Protein AF-0000000075407613 (afdb_homodimer)

Secondary structure (DSSP, 8-state):
--------------------EEEEEEEE-TTSS-EEEEEEE-BTTB--EEEEEESSTT--GGGSEEEEEEESSPPPEEEEEETTEEEEEEEE-EEEEE-SEEE-TTT--EEEEEEEEESSTT--/--------------------EEEEEEEE-TTSS-EEEEEEE-BTTB--EEEEEESSTT--GGGSEEEEEEESSPPPEEEEEETTEEEEEEEE-EEEEE-SEEE-TTT--EEEEEEEEESSTT--

Structure (mmCIF, N/CA/C/O backbone):
data_AF-0000000075407613-model_v1
#
loop_
_entity.id
_entity.type
_entity.pdbx_description
1 polymer 'Secreted protein'
#
loop_
_atom_site.group_PDB
_atom_site.id
_atom_site.type_symbol
_atom_site.label_atom_id
_atom_site.label_alt_id
_atom_site.label_comp_id
_atom_site.label_asym_id
_atom_site.label_entity_id
_atom_site.label_seq_id
_atom_site.pdbx_PDB_ins_code
_atom_site.Cartn_x
_atom_site.Cartn_y
_atom_site.Cartn_z
_atom_site.occupancy
_atom_site.B_iso_or_equiv
_atom_site.auth_seq_id
_atom_site.auth_comp_id
_atom_site.auth_asym_id
_atom_site.auth_atom_id
_atom_site.pdbx_PDB_model_num
ATOM 1 N N . MET A 1 1 ? 31.906 -40.094 17.406 1 32.5 1 MET A N 1
ATOM 2 C CA . MET A 1 1 ? 30.562 -39.562 17.359 1 32.5 1 MET A CA 1
ATOM 3 C C . MET A 1 1 ? 30.562 -38.062 17.156 1 32.5 1 MET A C 1
ATOM 5 O O . MET A 1 1 ? 31.031 -37.312 18.016 1 32.5 1 MET A O 1
ATOM 9 N N . GLN A 1 2 ? 30.891 -37.719 15.906 1 42.94 2 GLN A N 1
ATOM 10 C CA . GLN A 1 2 ? 31 -36.344 15.461 1 42.94 2 GLN A CA 1
ATOM 11 C C . GLN A 1 2 ? 29.656 -35.625 15.602 1 42.94 2 GLN A C 1
ATOM 13 O O . GLN A 1 2 ? 28.656 -36.062 15.055 1 42.94 2 GLN A O 1
ATOM 18 N N . LYS A 1 3 ? 29.438 -35.031 16.781 1 43.31 3 LYS A N 1
ATOM 19 C CA . LYS A 1 3 ? 28.297 -34.188 17.062 1 43.31 3 LYS A CA 1
ATOM 20 C C . LYS A 1 3 ? 28.141 -33.094 15.992 1 43.31 3 LYS A C 1
ATOM 22 O O . LYS A 1 3 ? 29.047 -32.312 15.758 1 43.31 3 LYS A O 1
ATOM 27 N N . PHE A 1 4 ? 27.406 -33.469 14.938 1 37.69 4 PHE A N 1
ATOM 28 C CA . PHE A 1 4 ? 27.016 -32.469 13.945 1 37.69 4 PHE A CA 1
ATOM 29 C C . PHE A 1 4 ? 26.172 -31.375 14.594 1 37.69 4 PHE A C 1
ATOM 31 O O . PHE A 1 4 ? 25.125 -31.656 15.195 1 37.69 4 PHE A O 1
ATOM 38 N N . LEU A 1 5 ? 26.797 -30.312 15.062 1 36.91 5 LEU A N 1
ATOM 39 C CA . LEU A 1 5 ? 26.094 -29.125 15.523 1 36.91 5 LEU A CA 1
ATOM 40 C C . LEU A 1 5 ? 25.234 -28.531 14.406 1 36.91 5 LEU A C 1
ATOM 42 O O . LEU A 1 5 ? 25.766 -28.141 13.359 1 36.91 5 LEU A O 1
ATOM 46 N N . ALA A 1 6 ? 24.031 -29.016 14.211 1 32.12 6 ALA A N 1
ATOM 47 C CA . ALA A 1 6 ? 23.047 -28.391 13.336 1 32.12 6 ALA A CA 1
ATOM 48 C C . ALA A 1 6 ? 22.906 -26.906 13.656 1 32.12 6 ALA A C 1
ATOM 50 O O . ALA A 1 6 ? 22.516 -26.531 14.766 1 32.12 6 ALA A O 1
ATOM 51 N N . LEU A 1 7 ? 23.688 -26.031 13 1 32.12 7 LEU A N 1
ATOM 52 C CA . LEU A 1 7 ? 23.484 -24.594 13.078 1 32.12 7 LEU A CA 1
ATOM 53 C C . LEU A 1 7 ? 22.094 -24.219 12.594 1 32.12 7 LEU A C 1
ATOM 55 O O . LEU A 1 7 ? 21.766 -24.406 11.414 1 32.12 7 LEU A O 1
ATOM 59 N N . ALA A 1 8 ? 21.078 -24.312 13.422 1 30.89 8 ALA A N 1
ATOM 60 C CA . ALA A 1 8 ? 19.75 -23.781 13.18 1 30.89 8 ALA A CA 1
ATOM 61 C C . ALA A 1 8 ? 19.812 -22.328 12.688 1 30.89 8 ALA A C 1
ATOM 63 O O . ALA A 1 8 ? 20.281 -21.453 13.406 1 30.89 8 ALA A O 1
ATOM 64 N N . ALA A 1 9 ? 19.984 -22.125 11.391 1 30.41 9 ALA A N 1
ATOM 65 C CA . ALA A 1 9 ? 19.828 -20.797 10.828 1 30.41 9 ALA A CA 1
ATOM 66 C C . ALA A 1 9 ? 18.5 -20.172 11.234 1 30.41 9 ALA A C 1
ATOM 68 O O . ALA A 1 9 ? 17.438 -20.625 10.789 1 30.41 9 ALA A O 1
ATOM 69 N N . LEU A 1 10 ? 18.344 -19.797 12.477 1 29.59 10 LEU A N 1
ATOM 70 C CA . LEU A 1 10 ? 17.234 -18.938 12.844 1 29.59 10 LEU A CA 1
ATOM 71 C C . LEU A 1 10 ? 17.094 -17.781 11.859 1 29.59 10 LEU A C 1
ATOM 73 O O . LEU A 1 10 ? 17.953 -16.906 11.797 1 29.59 10 LEU A O 1
ATOM 77 N N . VAL A 1 11 ? 16.547 -18.031 10.703 1 29.14 11 VAL A N 1
ATOM 78 C CA . VAL A 1 11 ? 16.109 -16.891 9.906 1 29.14 11 VAL A CA 1
ATOM 79 C C . VAL A 1 11 ? 15.438 -15.859 10.812 1 29.14 11 VAL A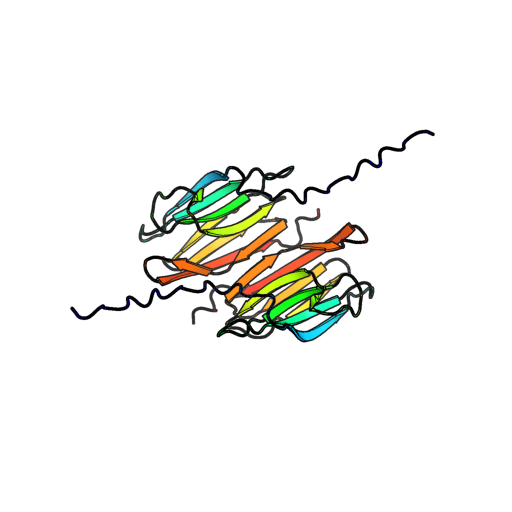 C 1
ATOM 81 O O . VAL A 1 11 ? 14.359 -16.109 11.359 1 29.14 11 VAL A O 1
ATOM 84 N N . LEU A 1 12 ? 16.219 -15.18 11.688 1 28.86 12 LEU A N 1
ATOM 85 C CA . LEU A 1 12 ? 15.75 -13.93 12.281 1 28.86 12 LEU A CA 1
ATOM 86 C C . LEU A 1 12 ? 14.914 -13.133 11.281 1 28.86 12 LEU A C 1
ATOM 88 O O . LEU A 1 12 ? 15.445 -12.625 10.289 1 28.86 12 LEU A O 1
ATOM 92 N N . LEU A 1 13 ? 13.82 -13.688 10.82 1 32.78 13 LEU A N 1
ATOM 93 C CA . LEU A 1 13 ? 12.914 -12.648 10.352 1 32.78 13 LEU A CA 1
ATOM 94 C C . LEU A 1 13 ? 13.094 -11.367 11.164 1 32.78 13 LEU A C 1
ATOM 96 O O . LEU A 1 13 ? 12.641 -11.281 12.305 1 32.78 13 LEU A O 1
ATOM 100 N N . ALA A 1 14 ? 14.344 -10.898 11.359 1 34.03 14 ALA A N 1
ATOM 101 C CA . ALA A 1 14 ? 14.664 -9.602 11.945 1 34.03 14 ALA A CA 1
ATOM 102 C C . ALA A 1 14 ? 13.477 -8.648 11.844 1 34.03 14 ALA A C 1
ATOM 104 O O . A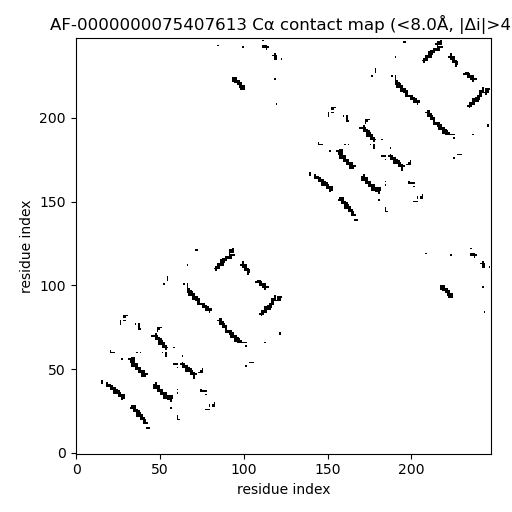LA A 1 14 ? 12.789 -8.609 10.828 1 34.03 14 ALA A O 1
ATOM 105 N N . ALA A 1 15 ? 12.734 -8.461 12.891 1 36.88 15 ALA A N 1
ATOM 106 C CA . ALA A 1 15 ? 11.969 -7.277 13.266 1 36.88 15 ALA A CA 1
ATOM 107 C C . ALA A 1 15 ? 12.445 -6.051 12.492 1 36.88 15 ALA A C 1
ATOM 109 O O . ALA A 1 15 ? 13.562 -5.57 12.695 1 36.88 15 ALA A O 1
ATOM 110 N N . CYS A 1 16 ? 12.609 -5.984 11.242 1 42.97 16 CYS A N 1
ATOM 111 C CA . CYS A 1 16 ? 12.883 -4.617 10.805 1 42.97 16 CYS A CA 1
ATOM 112 C C . CYS A 1 16 ? 12.43 -3.611 11.859 1 42.97 16 CYS A C 1
ATOM 114 O O . CYS A 1 16 ? 11.234 -3.375 12.031 1 42.97 16 CYS A O 1
ATOM 116 N N . GLY A 1 17 ? 12.75 -3.619 13.031 1 46.75 17 GLY A N 1
ATOM 117 C CA . GLY A 1 17 ? 12.75 -2.482 13.938 1 46.75 17 GLY A CA 1
ATOM 118 C C . GLY A 1 17 ? 12.688 -1.147 13.227 1 46.75 17 GLY A C 1
ATOM 119 O O . GLY A 1 17 ? 12.961 -1.067 12.023 1 46.75 17 GLY A O 1
ATOM 120 N N . ASP A 1 18 ? 11.789 -0.192 13.672 1 56.19 18 ASP A N 1
ATOM 121 C CA . ASP A 1 18 ? 11.844 1.193 13.211 1 56.19 18 ASP A CA 1
ATOM 122 C C . ASP A 1 18 ? 13.281 1.66 13.023 1 56.19 18 ASP A C 1
ATOM 124 O O . ASP A 1 18 ? 13.992 1.892 14.008 1 56.19 18 ASP A O 1
ATOM 128 N N . GLY A 1 19 ? 14 1.056 11.977 1 67.19 19 GLY A N 1
ATOM 129 C CA . GLY A 1 19 ? 15.32 1.61 11.703 1 67.19 19 GLY A CA 1
ATOM 130 C C . GLY A 1 19 ? 15.383 3.113 11.898 1 67.19 19 GLY A C 1
ATOM 131 O O . GLY A 1 19 ? 14.352 3.766 12.094 1 67.19 19 GLY A O 1
ATOM 132 N N . GLU A 1 20 ? 16.531 3.547 12.086 1 84.06 20 GLU A N 1
ATOM 133 C CA . GLU A 1 20 ? 16.781 4.984 12.164 1 84.06 20 GLU A CA 1
ATOM 134 C C . GLU A 1 20 ? 16.312 5.695 10.891 1 84.06 20 GLU A C 1
ATOM 136 O O . GLU A 1 20 ? 16.672 5.289 9.781 1 84.06 20 GLU A O 1
ATOM 141 N N . MET A 1 21 ? 15.367 6.547 11.062 1 92.94 21 MET A N 1
ATOM 142 C CA . MET A 1 21 ? 14.883 7.332 9.93 1 92.94 21 MET A CA 1
ATOM 143 C C . MET A 1 21 ? 15.641 8.648 9.82 1 92.94 21 MET A C 1
ATOM 145 O O . MET A 1 21 ? 15.945 9.289 10.828 1 92.94 21 MET A O 1
ATOM 149 N N . ARG A 1 22 ? 16.125 8.938 8.617 1 94.56 22 ARG A N 1
ATOM 150 C CA . ARG A 1 22 ? 16.75 10.219 8.305 1 94.56 22 ARG A CA 1
ATOM 151 C C . ARG A 1 22 ? 15.859 11.055 7.387 1 94.56 22 ARG A C 1
ATOM 153 O O . ARG A 1 22 ? 15.445 10.586 6.328 1 94.56 22 ARG A O 1
ATOM 160 N N . GLU A 1 23 ? 15.586 12.25 7.762 1 97.44 23 GLU A N 1
ATOM 161 C CA . GLU A 1 23 ? 14.789 13.164 6.949 1 97.44 23 GLU A CA 1
ATOM 162 C C . GLU A 1 23 ? 15.57 13.641 5.73 1 97.44 23 GLU A C 1
ATOM 164 O O . GLU A 1 23 ? 16.734 14.039 5.848 1 97.44 23 GLU A O 1
ATOM 169 N N . ILE A 1 24 ? 14.969 13.586 4.637 1 98.12 24 ILE A N 1
ATOM 170 C CA . ILE A 1 24 ? 15.539 14.07 3.387 1 98.12 24 ILE A CA 1
ATOM 171 C C . ILE A 1 24 ? 14.906 15.406 3.014 1 98.12 24 ILE A C 1
ATOM 173 O O . ILE A 1 24 ? 15.609 16.344 2.619 1 98.12 24 ILE A O 1
ATOM 177 N N . SER A 1 25 ? 13.617 15.547 3.018 1 98.5 25 SER A N 1
ATOM 178 C CA . SER A 1 25 ? 12.891 16.781 2.699 1 98.5 25 SER A CA 1
ATOM 179 C C . SER A 1 25 ? 11.57 16.859 3.463 1 98.5 25 SER A C 1
ATOM 181 O O . SER A 1 25 ? 11.031 15.828 3.883 1 98.5 25 SER A O 1
ATOM 183 N N . ARG A 1 26 ? 11.086 18.031 3.666 1 98.69 26 ARG A N 1
ATOM 184 C CA . ARG A 1 26 ? 9.828 18.328 4.348 1 98.69 26 ARG A CA 1
ATOM 185 C C . ARG A 1 26 ? 8.945 19.234 3.504 1 98.69 26 ARG A C 1
ATOM 187 O O . ARG A 1 26 ? 9.438 20.203 2.904 1 98.69 26 ARG A O 1
ATOM 194 N N . HIS A 1 27 ? 7.723 19 3.539 1 98.75 27 HIS A N 1
ATOM 195 C CA . HIS A 1 27 ? 6.734 19.703 2.736 1 98.75 27 HIS A CA 1
ATOM 196 C C . HIS A 1 27 ? 5.555 20.156 3.59 1 98.75 27 HIS A C 1
ATOM 198 O O . HIS A 1 27 ? 4.625 19.375 3.828 1 98.75 27 HIS A O 1
ATOM 204 N N . PRO A 1 28 ? 5.594 21.375 4.059 1 98.44 28 PRO A N 1
ATOM 205 C CA . PRO A 1 28 ? 4.465 21.859 4.852 1 98.44 28 PRO A CA 1
ATOM 206 C C . PRO A 1 28 ? 3.168 21.938 4.051 1 98.44 28 PRO A C 1
ATOM 208 O O . PRO A 1 28 ? 3.188 22.266 2.863 1 98.44 28 PRO A O 1
ATOM 211 N N . ALA A 1 29 ? 2.094 21.562 4.762 1 97.75 29 ALA A N 1
ATOM 212 C CA . ALA A 1 29 ? 0.791 21.766 4.141 1 97.75 29 ALA A CA 1
ATOM 213 C C . ALA A 1 29 ? 0.562 23.25 3.824 1 97.75 29 ALA A C 1
ATOM 215 O O . ALA A 1 29 ? 1.135 24.125 4.477 1 97.75 29 ALA A O 1
ATOM 216 N N . PRO A 1 30 ? -0.306 23.516 2.738 1 97.5 30 PRO A N 1
ATOM 217 C CA . PRO A 1 30 ? -0.561 24.906 2.379 1 97.5 30 PRO A CA 1
ATOM 218 C C . PRO A 1 30 ? -1.104 25.734 3.547 1 97.5 30 PRO A C 1
ATOM 220 O O . PRO A 1 30 ? -0.857 26.938 3.627 1 97.5 30 PRO A O 1
ATOM 223 N N . ASP A 1 31 ? -1.764 25.109 4.457 1 95.56 31 ASP A N 1
ATOM 224 C CA . ASP A 1 31 ? -2.344 25.828 5.59 1 95.56 31 ASP A CA 1
ATOM 225 C C . ASP A 1 31 ? -1.403 25.797 6.793 1 95.56 31 ASP A C 1
ATOM 227 O O . ASP A 1 31 ? -1.746 26.297 7.863 1 95.56 31 ASP A O 1
ATOM 231 N N . GLY A 1 32 ? -0.288 25.141 6.695 1 95.56 32 GLY A N 1
ATOM 232 C CA . GLY A 1 32 ? 0.744 25.141 7.719 1 95.56 32 GLY A CA 1
ATOM 233 C C . GLY A 1 32 ? 0.406 24.234 8.898 1 95.56 32 GLY A C 1
ATOM 234 O O . GLY A 1 32 ? 1.062 24.297 9.938 1 95.56 32 GLY A O 1
ATOM 235 N N . SER A 1 33 ? -0.547 23.312 8.82 1 94.31 33 SER A N 1
ATOM 236 C CA . SER A 1 33 ? -1.071 22.594 9.969 1 94.31 33 SER A CA 1
ATOM 237 C C . SER A 1 33 ? -0.324 21.281 10.188 1 94.31 33 SER A C 1
ATOM 239 O O . SER A 1 33 ? -0.405 20.688 11.258 1 94.31 33 SER A O 1
ATOM 241 N N . ARG A 1 34 ? 0.311 20.844 9.172 1 96.38 34 ARG A N 1
ATOM 242 C CA . ARG A 1 34 ? 1.002 19.547 9.195 1 96.38 34 ARG A CA 1
ATOM 243 C C . ARG A 1 34 ? 2.078 19.5 8.109 1 96.38 34 ARG A C 1
ATOM 245 O O . ARG A 1 34 ? 2.158 20.391 7.262 1 96.38 34 ARG A O 1
ATOM 252 N N . ASP A 1 35 ? 2.896 18.469 8.188 1 97.81 35 ASP A N 1
ATOM 253 C CA . ASP A 1 35 ? 3.93 18.266 7.176 1 97.81 35 ASP A CA 1
ATOM 254 C C . ASP A 1 35 ? 3.857 16.859 6.59 1 97.81 35 ASP A C 1
ATOM 256 O O . ASP A 1 35 ? 3.42 15.922 7.266 1 97.81 35 ASP A O 1
ATOM 260 N N . VAL A 1 36 ? 4.223 16.781 5.367 1 98.69 36 VAL A N 1
ATOM 261 C CA . VAL A 1 36 ? 4.672 15.516 4.805 1 98.69 36 VAL A CA 1
ATOM 262 C C . VAL A 1 36 ? 6.195 15.492 4.742 1 98.69 36 VAL A C 1
ATOM 264 O O . VAL A 1 36 ? 6.824 16.453 4.301 1 98.69 36 VAL A O 1
ATOM 267 N N . VAL A 1 37 ? 6.746 14.414 5.227 1 98.75 37 VAL A N 1
ATOM 268 C CA . VAL A 1 37 ? 8.203 14.297 5.301 1 98.75 37 VAL A CA 1
ATOM 269 C C . VAL A 1 37 ? 8.664 13.094 4.492 1 98.75 37 VAL A C 1
ATOM 271 O O . VAL A 1 37 ? 8.109 12 4.621 1 98.75 37 VAL A O 1
ATOM 274 N N . VAL A 1 38 ? 9.602 13.336 3.605 1 98.69 38 VAL A N 1
ATOM 275 C CA . VAL A 1 38 ? 10.297 12.266 2.891 1 98.69 38 VAL A CA 1
ATOM 276 C C . VAL A 1 38 ? 11.586 11.898 3.635 1 98.69 38 VAL A C 1
ATOM 278 O O . VAL A 1 38 ? 12.344 12.781 4.043 1 98.69 38 VAL A O 1
ATOM 281 N N . GLY A 1 39 ? 11.766 10.633 3.855 1 97.62 39 GLY A N 1
ATOM 282 C CA . GLY A 1 39 ? 12.969 10.195 4.547 1 97.62 39 GLY A CA 1
ATOM 283 C C . GLY A 1 39 ? 13.539 8.906 3.986 1 97.62 39 GLY A C 1
ATOM 284 O O . GLY A 1 39 ? 13.023 8.367 3.006 1 97.62 39 GLY A O 1
ATOM 285 N N . SER A 1 40 ? 14.68 8.539 4.516 1 96.06 40 SER A N 1
ATOM 286 C CA . SER A 1 40 ? 15.281 7.234 4.297 1 96.06 40 SER A CA 1
ATOM 287 C C . SER A 1 40 ? 15.344 6.43 5.586 1 96.06 40 SER A C 1
ATOM 289 O O . SER A 1 40 ? 15.266 6.992 6.68 1 96.06 40 SER A O 1
ATOM 291 N N . MET A 1 41 ? 15.289 5.133 5.375 1 92.25 41 MET A N 1
ATOM 292 C CA . MET A 1 41 ? 15.352 4.227 6.516 1 92.25 41 MET A CA 1
ATOM 293 C C . MET A 1 41 ? 16.438 3.176 6.324 1 92.25 41 MET A C 1
ATOM 295 O O . MET A 1 41 ? 16.609 2.65 5.223 1 92.25 41 MET A O 1
ATOM 299 N N . LYS A 1 42 ? 17.266 3.031 7.246 1 83.75 42 LYS A N 1
ATOM 300 C CA . LYS A 1 42 ? 18.219 1.927 7.199 1 83.75 42 LYS A CA 1
ATOM 301 C C . LYS A 1 42 ? 17.562 0.611 7.598 1 83.75 42 LYS A C 1
ATOM 303 O O . LYS A 1 42 ? 17.062 0.476 8.719 1 83.75 42 LYS A O 1
ATOM 308 N N . ALA A 1 43 ? 17.328 -0.19 6.73 1 75.38 43 ALA A N 1
ATOM 309 C CA . ALA A 1 43 ? 16.734 -1.496 7.008 1 75.38 43 ALA A CA 1
ATOM 310 C C . ALA A 1 43 ? 17.562 -2.617 6.387 1 75.38 43 ALA A C 1
ATOM 312 O O . ALA A 1 43 ? 17.547 -2.807 5.168 1 75.38 43 ALA A O 1
ATOM 313 N N . GLY A 1 44 ? 18.219 -3.223 7.227 1 70.25 44 GLY A N 1
ATOM 314 C CA . GLY A 1 44 ? 19.016 -4.336 6.746 1 70.25 44 GLY A CA 1
ATOM 315 C C . GLY A 1 44 ? 20.016 -3.936 5.668 1 70.25 44 GLY A C 1
ATOM 316 O O . GLY A 1 44 ? 20.812 -3.021 5.863 1 70.25 44 GLY A O 1
ATOM 317 N N . GLU A 1 45 ? 19.766 -4.625 4.508 1 74 45 GLU A N 1
ATOM 318 C CA . GLU A 1 45 ? 20.688 -4.457 3.387 1 74 45 GLU A CA 1
ATOM 319 C C . GLU A 1 45 ? 20.203 -3.373 2.428 1 74 45 GLU A C 1
ATOM 321 O O . GLU A 1 45 ? 20.922 -2.971 1.52 1 74 45 GLU A O 1
ATOM 326 N N . THR A 1 46 ? 18.984 -2.969 2.721 1 77.12 46 THR A N 1
ATOM 327 C CA . THR A 1 46 ? 18.469 -1.938 1.832 1 77.12 46 THR A CA 1
ATOM 328 C C . THR A 1 46 ? 18.219 -0.641 2.598 1 77.12 46 THR A C 1
ATOM 330 O O . THR A 1 46 ? 18.203 -0.633 3.83 1 77.12 46 THR A O 1
ATOM 333 N N . GLU A 1 47 ? 18.297 0.44 1.95 1 88.5 47 GLU A N 1
ATOM 334 C CA . GLU A 1 47 ? 17.938 1.758 2.465 1 88.5 47 GLU A CA 1
ATOM 335 C C . GLU A 1 47 ? 16.688 2.307 1.762 1 88.5 47 GLU A C 1
ATOM 337 O O . GLU A 1 47 ? 16.797 3.127 0.849 1 88.5 47 GLU A O 1
ATOM 342 N N . PRO A 1 48 ? 15.555 1.822 2.182 1 93.81 48 PRO A N 1
ATOM 343 C CA . PRO A 1 48 ? 14.336 2.301 1.523 1 93.81 48 PRO A CA 1
ATOM 344 C C . PRO A 1 48 ? 14.031 3.766 1.836 1 93.81 48 PRO A C 1
ATOM 346 O O . PRO A 1 48 ? 14.578 4.32 2.795 1 93.81 48 PRO A O 1
ATOM 349 N N . PHE A 1 49 ? 13.281 4.375 0.9 1 95.56 49 PHE A N 1
ATOM 350 C CA . PHE A 1 49 ? 12.695 5.691 1.146 1 95.56 49 PHE A CA 1
ATOM 351 C C . PHE A 1 49 ? 11.289 5.559 1.719 1 95.56 49 PHE A C 1
ATOM 353 O O . PHE A 1 49 ? 10.594 4.578 1.449 1 95.56 49 PHE A O 1
ATOM 360 N N . LEU A 1 50 ? 10.953 6.516 2.562 1 97.19 50 LEU A N 1
ATOM 361 C CA . LEU A 1 50 ? 9.609 6.531 3.115 1 97.19 50 LEU A CA 1
ATOM 362 C C . LEU A 1 50 ? 9.016 7.934 3.062 1 97.19 50 LEU A C 1
ATOM 364 O O . LEU A 1 50 ? 9.75 8.922 2.941 1 97.19 50 LEU A O 1
ATOM 368 N N . VAL A 1 51 ? 7.676 8.031 3.061 1 98.31 51 VAL A N 1
ATOM 369 C CA . VAL A 1 51 ? 6.902 9.258 3.205 1 98.31 51 VAL A CA 1
ATOM 370 C C . VAL A 1 51 ? 6.008 9.164 4.438 1 98.31 51 VAL A C 1
ATOM 372 O O . VAL A 1 51 ? 5.266 8.195 4.605 1 98.31 51 VAL A O 1
ATOM 375 N N . VAL A 1 52 ? 6.086 10.164 5.32 1 98.19 52 VAL A N 1
ATOM 376 C CA . VAL A 1 52 ? 5.305 10.172 6.555 1 98.19 52 VAL A CA 1
ATOM 377 C C . VAL A 1 52 ? 4.512 11.469 6.664 1 98.19 52 VAL A C 1
ATOM 379 O O . VAL A 1 52 ? 4.949 12.516 6.172 1 98.19 52 VAL A O 1
ATOM 382 N N . MET A 1 53 ? 3.377 11.352 7.223 1 98.19 53 MET A N 1
ATOM 383 C CA . MET A 1 53 ? 2.598 12.523 7.621 1 98.19 53 MET A CA 1
ATOM 384 C C . MET A 1 53 ? 2.768 12.805 9.109 1 98.19 53 MET A C 1
ATOM 386 O O . MET A 1 53 ? 2.619 11.906 9.938 1 98.19 53 MET A O 1
ATOM 390 N N . THR A 1 54 ? 3.088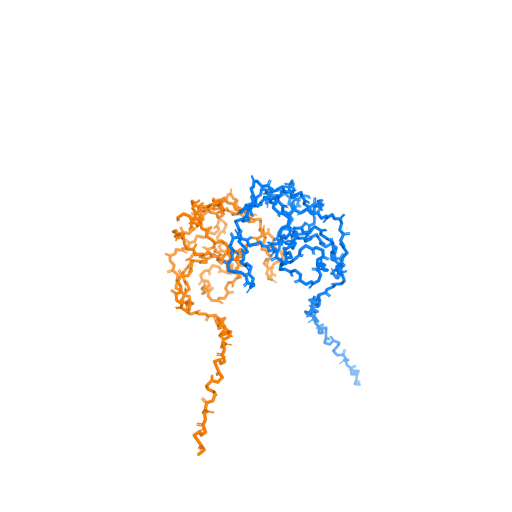 14.016 9.438 1 96.5 54 THR A N 1
ATOM 391 C CA . THR A 1 54 ? 3.137 14.414 10.844 1 96.5 54 THR A CA 1
ATOM 392 C C . THR A 1 54 ? 1.84 15.109 11.25 1 96.5 54 THR A C 1
ATOM 394 O O . THR A 1 54 ? 1.198 15.766 10.438 1 96.5 54 THR A O 1
ATOM 397 N N . ALA A 1 55 ? 1.479 15.008 12.508 1 95.06 55 ALA A N 1
ATOM 398 C CA . ALA A 1 55 ? 0.232 15.594 12.992 1 95.06 55 ALA A CA 1
ATOM 399 C C . ALA A 1 55 ? 0.393 17.094 13.25 1 95.06 55 ALA A C 1
ATOM 401 O O . ALA A 1 55 ? -0.577 17.844 13.164 1 95.06 55 ALA A O 1
ATOM 402 N N . LYS A 1 56 ? 1.625 17.484 13.547 1 94.44 56 LYS A N 1
ATOM 403 C CA . LYS A 1 56 ? 1.961 18.891 13.781 1 94.44 56 LYS A CA 1
ATOM 404 C C . LYS A 1 56 ? 3.186 19.297 12.977 1 94.44 56 LYS A C 1
ATOM 406 O O . LYS A 1 56 ? 4.105 18.5 12.773 1 94.44 56 LYS A O 1
ATOM 411 N N . PRO A 1 57 ? 3.107 20.609 12.555 1 95.88 57 PRO A N 1
ATOM 412 C CA . PRO A 1 57 ? 4.312 21.094 11.875 1 95.88 57 PRO A CA 1
ATOM 413 C C . PRO A 1 57 ? 5.57 20.953 12.727 1 95.88 57 PRO A C 1
ATOM 415 O O . PRO A 1 57 ? 5.523 21.172 13.945 1 95.88 57 PRO A O 1
ATOM 418 N N . GLY A 1 58 ? 6.582 20.469 12.117 1 96.94 58 GLY A N 1
ATOM 419 C CA . GLY A 1 58 ? 7.863 20.422 12.805 1 96.94 58 GLY A CA 1
ATOM 420 C C . GLY A 1 58 ? 8.07 19.141 13.594 1 96.94 58 GLY A C 1
ATOM 421 O O . GLY A 1 58 ? 9.172 18.875 14.086 1 96.94 58 GLY A O 1
ATOM 422 N N . ASP A 1 59 ? 7.105 18.281 13.719 1 96.06 59 ASP A N 1
ATOM 423 C CA . ASP A 1 59 ? 7.258 17.016 14.43 1 96.06 59 ASP A CA 1
ATOM 424 C C . ASP A 1 59 ? 8.391 16.188 13.828 1 96.06 59 ASP A C 1
ATOM 426 O O . ASP A 1 59 ? 8.625 16.219 12.625 1 96.06 59 ASP A O 1
ATOM 430 N N . ASN A 1 60 ? 9.016 15.477 14.727 1 95.88 60 ASN A N 1
ATOM 431 C CA . ASN A 1 60 ? 10.023 14.523 14.281 1 95.88 60 ASN A CA 1
ATOM 432 C C . ASN A 1 60 ? 9.438 13.477 13.344 1 95.88 60 ASN A C 1
ATOM 434 O O . ASN A 1 60 ? 8.305 13.023 13.539 1 95.88 60 ASN A O 1
ATOM 438 N N . ILE A 1 61 ? 10.25 13.094 12.344 1 96 61 ILE A N 1
ATOM 439 C CA . ILE A 1 61 ? 9.828 12.125 11.344 1 96 61 ILE A CA 1
ATOM 440 C C . ILE A 1 61 ? 9.406 10.828 12.039 1 96 61 ILE A C 1
ATOM 442 O O . ILE A 1 61 ? 8.492 10.141 11.57 1 96 61 ILE A O 1
ATOM 446 N N . ASN A 1 62 ? 9.898 10.508 13.195 1 93.88 62 ASN A N 1
ATOM 447 C CA . ASN A 1 62 ? 9.625 9.258 13.906 1 93.88 62 ASN A CA 1
ATOM 448 C C . ASN A 1 62 ? 8.234 9.258 14.523 1 93.88 62 ASN A C 1
ATOM 450 O O . ASN A 1 62 ? 7.719 8.211 14.922 1 93.88 62 ASN A O 1
ATOM 454 N N . LYS A 1 63 ? 7.664 10.398 14.586 1 92.25 63 LYS A N 1
ATOM 455 C CA . LYS A 1 63 ? 6.352 10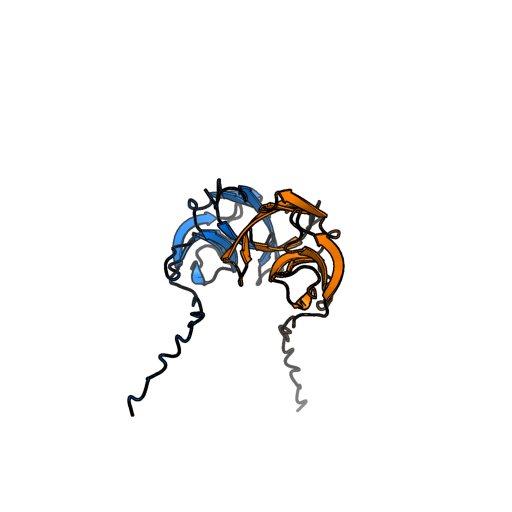.531 15.211 1 92.25 63 LYS A CA 1
ATOM 456 C C . LYS A 1 63 ? 5.242 10.492 14.164 1 92.25 63 LYS A C 1
ATOM 458 O O . LYS A 1 63 ? 4.059 10.477 14.5 1 92.25 63 LYS A O 1
ATOM 463 N N . GLY A 1 64 ? 5.621 10.539 12.906 1 94.94 64 GLY A N 1
ATOM 464 C CA . GLY A 1 64 ? 4.621 10.602 11.852 1 94.94 64 GLY A CA 1
ATOM 465 C C . GLY A 1 64 ? 4.055 9.242 11.492 1 94.94 64 GLY A C 1
ATOM 466 O O . GLY A 1 64 ? 4.551 8.211 11.953 1 94.94 64 GLY A O 1
ATOM 467 N N . ALA A 1 65 ? 2.943 9.258 10.773 1 96.88 65 ALA A N 1
ATOM 468 C CA . ALA A 1 65 ? 2.334 8.055 10.203 1 96.88 65 ALA A CA 1
ATOM 469 C C . ALA A 1 65 ? 2.877 7.777 8.805 1 96.88 65 ALA A C 1
ATOM 471 O O . ALA A 1 65 ? 2.895 8.664 7.949 1 96.88 65 ALA A O 1
ATOM 472 N N . ARG A 1 66 ? 3.279 6.512 8.602 1 97.19 66 ARG A N 1
ATOM 473 C CA . ARG A 1 66 ? 3.832 6.152 7.297 1 97.19 66 ARG A CA 1
ATOM 474 C C . ARG A 1 66 ? 2.73 6.027 6.25 1 97.19 66 ARG A C 1
ATOM 476 O O . ARG A 1 66 ? 1.739 5.324 6.465 1 97.19 66 ARG A O 1
ATOM 483 N N . LEU A 1 67 ? 3 6.699 5.125 1 97.5 67 LEU A N 1
ATOM 484 C CA . LEU A 1 67 ? 2.068 6.668 4.004 1 97.5 67 LEU A CA 1
ATOM 485 C C . LEU A 1 67 ? 2.59 5.766 2.889 1 97.5 67 LEU A C 1
ATOM 487 O O . LEU A 1 67 ? 1.806 5.211 2.117 1 97.5 67 LEU A O 1
ATOM 491 N N . PHE A 1 68 ? 3.871 5.648 2.814 1 96.31 68 PHE A N 1
ATOM 492 C CA . PHE A 1 68 ? 4.531 5.051 1.661 1 96.31 68 PHE A CA 1
ATOM 493 C C . PHE A 1 68 ? 5.918 4.539 2.037 1 96.31 68 PHE A C 1
ATOM 495 O O . PHE A 1 68 ? 6.648 5.199 2.779 1 96.31 68 PHE A O 1
ATOM 502 N N . LEU A 1 69 ? 6.32 3.357 1.587 1 95.88 69 LEU A N 1
ATOM 503 C CA . LEU A 1 69 ? 7.641 2.756 1.756 1 95.88 69 LEU A CA 1
ATOM 504 C C . LEU A 1 69 ? 8.094 2.07 0.471 1 95.88 69 LEU A C 1
ATOM 506 O O . LEU A 1 69 ? 7.355 1.26 -0.097 1 95.88 69 LEU A O 1
ATOM 510 N N . ALA A 1 70 ? 9.258 2.441 0.005 1 94.75 70 ALA A N 1
ATOM 511 C CA . ALA A 1 70 ? 9.727 1.843 -1.241 1 94.75 70 ALA A CA 1
ATOM 512 C C . ALA A 1 70 ? 11.25 1.794 -1.285 1 94.75 70 ALA A C 1
ATOM 514 O O . ALA A 1 70 ? 11.922 2.572 -0.605 1 94.75 70 ALA A O 1
ATOM 515 N N . ASP A 1 71 ? 11.703 0.855 -2.057 1 92.56 71 ASP A N 1
ATOM 516 C CA . ASP A 1 71 ? 13.125 0.792 -2.387 1 92.56 71 ASP A CA 1
ATOM 517 C C . ASP A 1 71 ? 13.328 0.625 -3.891 1 92.56 71 ASP A C 1
ATOM 519 O O . ASP A 1 71 ? 12.391 0.783 -4.672 1 92.56 71 ASP A O 1
ATOM 523 N N . ARG A 1 72 ? 14.578 0.562 -4.363 1 89.06 72 ARG A N 1
ATOM 524 C CA . ARG A 1 72 ? 14.992 0.362 -5.75 1 89.06 72 ARG A CA 1
ATOM 525 C C . ARG A 1 72 ? 14.555 1.532 -6.625 1 89.06 72 ARG A C 1
ATOM 527 O O . ARG A 1 72 ? 14.156 1.34 -7.773 1 89.06 72 ARG A O 1
ATOM 534 N N . GLY A 1 73 ? 14.469 2.668 -6.074 1 87.94 73 GLY A N 1
ATOM 535 C CA . GLY A 1 73 ? 14.172 3.908 -6.773 1 87.94 73 GLY A CA 1
ATOM 536 C C . GLY A 1 73 ? 14.719 5.137 -6.078 1 87.94 73 GLY A C 1
ATOM 537 O O . GLY A 1 73 ? 15.414 5.023 -5.062 1 87.94 73 GLY A O 1
ATOM 538 N N . ASP A 1 74 ? 14.461 6.254 -6.668 1 91.69 74 ASP A N 1
ATOM 539 C CA . ASP A 1 74 ? 14.852 7.527 -6.074 1 91.69 74 ASP A CA 1
ATOM 540 C C . ASP A 1 74 ? 13.867 7.957 -4.988 1 91.69 74 ASP A C 1
ATOM 542 O O . ASP A 1 74 ? 12.789 7.367 -4.852 1 91.69 74 ASP A O 1
ATOM 546 N N . ALA A 1 75 ? 14.375 8.922 -4.203 1 95.69 75 ALA A N 1
ATOM 547 C CA . ALA A 1 75 ? 13.453 9.508 -3.236 1 95.69 75 ALA A CA 1
ATOM 548 C C . ALA A 1 75 ? 12.18 10 -3.92 1 95.69 75 ALA A C 1
ATOM 550 O O . ALA A 1 75 ? 12.242 10.672 -4.953 1 95.69 75 ALA A O 1
ATOM 551 N N . PRO A 1 76 ? 11.023 9.641 -3.34 1 96.88 76 PRO A N 1
ATOM 552 C CA . PRO A 1 76 ? 9.781 10.109 -3.961 1 96.88 76 PRO A CA 1
ATOM 553 C C . PRO A 1 76 ? 9.617 11.625 -3.877 1 96.88 76 PRO A C 1
ATOM 555 O O . PRO A 1 76 ? 10.164 12.266 -2.975 1 96.88 76 PRO A O 1
ATOM 558 N N . LYS A 1 77 ? 8.914 12.133 -4.816 1 97.75 77 LYS A N 1
ATOM 559 C CA . LYS A 1 77 ? 8.5 13.531 -4.789 1 97.75 77 LYS A CA 1
ATOM 560 C C . LYS A 1 77 ? 7.133 13.688 -4.133 1 97.75 77 LYS A C 1
ATOM 562 O O . LYS A 1 77 ? 6.254 12.844 -4.316 1 97.75 77 LYS A O 1
ATOM 567 N N . VAL A 1 78 ? 7.023 14.766 -3.389 1 98.56 78 VAL A N 1
ATOM 568 C CA . VAL A 1 78 ? 5.762 15.047 -2.717 1 98.56 78 VAL A CA 1
ATOM 569 C C . VAL A 1 78 ? 5.223 16.406 -3.178 1 98.56 78 VAL A C 1
ATOM 571 O O . VAL A 1 78 ? 5.961 17.391 -3.225 1 98.56 78 VAL A O 1
ATOM 574 N N . THR A 1 79 ? 3.93 16.422 -3.551 1 97.81 79 THR A N 1
ATOM 575 C CA . THR A 1 79 ? 3.258 17.656 -3.926 1 97.81 79 THR A CA 1
ATOM 576 C C . THR A 1 79 ? 1.932 17.797 -3.186 1 97.81 79 THR A C 1
ATOM 578 O O . THR A 1 79 ? 1.096 16.906 -3.219 1 97.81 79 THR A O 1
ATOM 581 N N . TRP A 1 80 ? 1.751 18.906 -2.453 1 97.5 80 TRP A N 1
ATOM 582 C CA . TRP A 1 80 ? 0.423 19.25 -1.955 1 97.5 80 TRP A CA 1
ATOM 583 C C . TRP A 1 80 ? -0.451 19.812 -3.074 1 97.5 80 TRP A C 1
ATOM 585 O O . TRP A 1 80 ? -0.145 20.859 -3.648 1 97.5 80 TRP A O 1
ATOM 595 N N . ASP A 1 81 ? -1.509 19.094 -3.338 1 95.44 81 ASP A N 1
ATOM 596 C CA . ASP A 1 81 ? -2.451 19.531 -4.359 1 95.44 81 ASP A CA 1
ATOM 597 C C . ASP A 1 81 ? -3.443 20.547 -3.793 1 95.44 81 ASP A C 1
ATOM 599 O O . ASP A 1 81 ? -3.959 21.391 -4.523 1 95.44 81 ASP A O 1
ATOM 603 N N . SER A 1 82 ? -3.75 20.422 -2.559 1 94.5 82 SER A N 1
ATOM 604 C CA . SER A 1 82 ? -4.586 21.266 -1.71 1 94.5 82 SER A CA 1
ATOM 605 C C . SER A 1 82 ? -4.312 21.016 -0.232 1 94.5 82 SER A C 1
ATOM 607 O O . SER A 1 82 ? -3.527 20.125 0.113 1 94.5 82 SER A O 1
ATOM 609 N N . PRO A 1 83 ? -4.945 21.75 0.655 1 94.5 83 PRO A N 1
ATOM 610 C CA . PRO A 1 83 ? -4.75 21.469 2.08 1 94.5 83 PRO A CA 1
ATOM 611 C C . PRO A 1 83 ? -5.277 20.094 2.492 1 94.5 83 PRO A C 1
ATOM 613 O O . PRO A 1 83 ? -4.988 19.625 3.598 1 94.5 83 PRO A O 1
ATOM 616 N N . THR A 1 84 ? -6.062 19.438 1.68 1 93.56 84 THR A N 1
ATOM 617 C CA . THR A 1 84 ? -6.656 18.172 2.061 1 93.56 84 THR A CA 1
ATOM 618 C C . THR A 1 84 ? -6.238 17.062 1.09 1 93.56 84 THR A C 1
ATOM 620 O O . THR A 1 84 ? -6.832 15.984 1.075 1 93.56 84 THR A O 1
ATOM 623 N N . GLN A 1 85 ? -5.234 17.328 0.27 1 95.06 85 GLN A N 1
ATOM 624 C CA . GLN A 1 85 ? -4.789 16.328 -0.692 1 95.06 85 GLN A CA 1
ATOM 625 C C . GLN A 1 85 ? -3.295 16.469 -0.974 1 95.06 85 GLN A C 1
ATOM 627 O O . GLN A 1 85 ? -2.799 17.578 -1.196 1 95.06 85 GLN A O 1
ATOM 632 N N . VAL A 1 86 ? -2.621 15.344 -0.97 1 96.56 86 VAL A N 1
ATOM 633 C CA . VAL A 1 86 ? -1.203 15.289 -1.309 1 96.56 86 VAL A CA 1
ATOM 634 C C . VAL A 1 86 ? -0.954 14.156 -2.301 1 96.56 86 VAL A C 1
ATOM 636 O O . VAL A 1 86 ? -1.653 13.141 -2.281 1 96.56 86 VAL A O 1
ATOM 639 N N . THR A 1 87 ? 0.045 14.297 -3.213 1 96.62 87 THR A N 1
ATOM 640 C CA . THR A 1 87 ? 0.426 13.266 -4.168 1 96.62 87 THR A CA 1
ATOM 641 C C . THR A 1 87 ? 1.879 12.844 -3.963 1 96.62 87 THR A C 1
ATOM 643 O O . THR A 1 87 ? 2.764 13.695 -3.846 1 96.62 87 THR A O 1
ATOM 646 N N . ILE A 1 88 ? 2.096 11.562 -3.828 1 96.62 88 ILE A N 1
ATOM 647 C CA . ILE A 1 88 ? 3.422 10.953 -3.832 1 96.62 88 ILE A CA 1
ATOM 648 C C . ILE A 1 88 ? 3.748 10.438 -5.23 1 96.62 88 ILE A C 1
ATOM 650 O O . ILE A 1 88 ? 2.963 9.688 -5.816 1 96.62 88 ILE A O 1
ATOM 654 N N . SER A 1 89 ? 4.922 10.844 -5.766 1 96.06 89 SER A N 1
ATOM 655 C CA . SER A 1 89 ? 5.297 10.438 -7.117 1 96.06 89 SER A CA 1
ATOM 656 C C . SER A 1 89 ? 6.684 9.805 -7.141 1 96.06 89 SER A C 1
ATOM 658 O O . SER A 1 89 ? 7.59 10.25 -6.434 1 96.06 89 SER A O 1
ATOM 660 N N . CYS A 1 90 ? 6.805 8.797 -7.898 1 93.19 90 CYS A N 1
ATOM 661 C CA . CYS A 1 90 ? 8.102 8.203 -8.203 1 93.19 90 CYS A CA 1
ATOM 662 C C . CYS A 1 90 ? 8.125 7.621 -9.609 1 93.19 90 CYS A C 1
ATOM 664 O O . CYS A 1 90 ? 7.078 7.25 -10.148 1 93.19 90 CYS A O 1
ATOM 666 N N . ASP A 1 91 ? 9.281 7.613 -10.242 1 89 91 ASP A N 1
ATOM 667 C CA . ASP A 1 91 ? 9.398 7.023 -11.57 1 89 91 ASP A CA 1
ATOM 668 C C . ASP A 1 91 ? 9.266 5.504 -11.516 1 89 91 ASP A C 1
ATOM 670 O O . ASP A 1 91 ? 8.352 4.938 -12.117 1 89 91 ASP A O 1
ATOM 674 N N . LYS A 1 92 ? 10.203 4.848 -10.914 1 87.75 92 LYS A N 1
ATOM 675 C CA . LYS A 1 92 ? 10.195 3.41 -10.664 1 87.75 92 LYS A CA 1
ATOM 676 C C . LYS A 1 92 ? 10.586 3.096 -9.219 1 87.75 92 LYS A C 1
ATOM 678 O O . LYS A 1 92 ? 11.469 3.744 -8.656 1 87.75 92 LYS A O 1
ATOM 683 N N . ALA A 1 93 ? 9.852 2.232 -8.641 1 92.19 93 ALA A N 1
ATOM 684 C CA . ALA A 1 93 ? 10.203 1.797 -7.293 1 92.19 93 ALA A CA 1
ATOM 685 C C . ALA A 1 93 ? 9.508 0.483 -6.941 1 92.19 93 ALA A C 1
ATOM 687 O O . ALA A 1 93 ? 8.453 0.164 -7.496 1 92.19 93 ALA A O 1
ATOM 688 N N . ARG A 1 94 ? 10.164 -0.315 -6.16 1 93.81 94 ARG A N 1
ATOM 689 C CA . ARG A 1 94 ? 9.484 -1.418 -5.488 1 93.81 94 ARG A CA 1
ATOM 690 C C . ARG A 1 94 ? 8.781 -0.938 -4.223 1 93.81 94 ARG A C 1
ATOM 692 O O . ARG A 1 94 ? 9.438 -0.595 -3.234 1 93.81 94 ARG A O 1
ATOM 699 N N . VAL A 1 95 ? 7.406 -0.916 -4.301 1 95.06 95 VAL A N 1
ATOM 700 C CA . VAL A 1 95 ? 6.594 -0.371 -3.217 1 95.06 95 VAL A CA 1
ATOM 701 C C . VAL A 1 95 ? 6.273 -1.472 -2.209 1 95.06 95 VAL A C 1
ATOM 703 O O . VAL A 1 95 ? 5.688 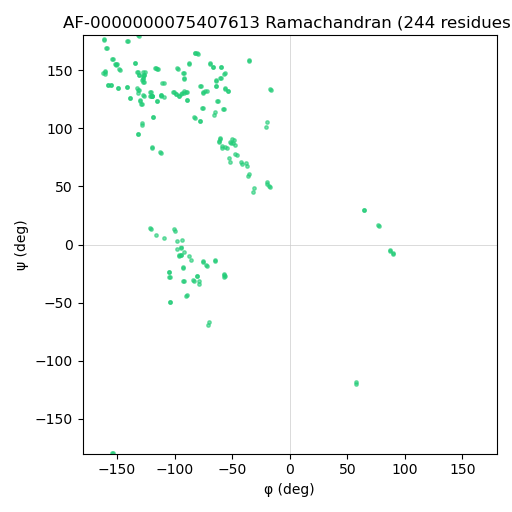-2.498 -2.566 1 95.06 95 VAL A O 1
ATOM 706 N N . TRP A 1 96 ? 6.633 -1.212 -0.964 1 94.75 96 TRP A N 1
ATOM 707 C CA . TRP A 1 96 ? 6.371 -2.152 0.119 1 94.75 96 TRP A CA 1
ATOM 708 C C . TRP A 1 96 ? 5.035 -1.854 0.791 1 94.75 96 TRP A C 1
ATOM 710 O O . TRP A 1 96 ? 4.371 -2.762 1.301 1 94.75 96 TRP A O 1
ATOM 720 N N . SER A 1 97 ? 4.707 -0.607 0.79 1 96.19 97 SER A N 1
ATOM 721 C CA . SER A 1 97 ? 3.434 -0.219 1.387 1 96.19 97 SER A CA 1
ATOM 722 C C . SER A 1 97 ? 2.99 1.155 0.897 1 96.19 97 SER A C 1
ATOM 724 O O . SER A 1 97 ? 3.82 2.035 0.661 1 96.19 97 SER A O 1
ATOM 726 N N . TYR A 1 98 ? 1.728 1.298 0.835 1 95.5 98 TYR A N 1
ATOM 727 C CA . TYR A 1 98 ? 1.061 2.545 0.476 1 95.5 98 TYR A CA 1
ATOM 728 C C . TYR A 1 98 ? -0.349 2.594 1.053 1 95.5 98 TYR A C 1
ATOM 730 O O . TYR A 1 98 ? -1.065 1.59 1.046 1 95.5 98 TYR A O 1
ATOM 738 N N . ARG A 1 99 ? -0.692 3.719 1.568 1 96.12 99 ARG A N 1
ATOM 739 C CA . ARG A 1 99 ? -2.061 4.012 1.983 1 96.12 99 ARG A CA 1
ATOM 740 C C . ARG A 1 99 ? -2.551 5.316 1.365 1 96.12 99 ARG A C 1
ATOM 742 O O . ARG A 1 99 ? -1.786 6.277 1.237 1 96.12 99 ARG A O 1
ATOM 749 N N . SER A 1 100 ? -3.791 5.395 1.035 1 96.12 100 SER A N 1
ATOM 750 C CA . SER A 1 100 ? -4.25 6.52 0.224 1 96.12 100 SER A CA 1
ATOM 751 C C . SER A 1 100 ? -4.926 7.582 1.085 1 96.12 100 SER A C 1
ATOM 753 O O . SER A 1 100 ? -5.645 8.438 0.571 1 96.12 100 SER A O 1
ATOM 755 N N . PHE A 1 101 ? -4.738 7.457 2.418 1 94.94 101 PHE A N 1
ATOM 756 C CA . PHE A 1 101 ? -5.371 8.445 3.287 1 94.94 101 PHE A CA 1
ATOM 757 C C . PHE A 1 101 ? -4.613 8.57 4.602 1 94.94 101 PHE A C 1
ATOM 759 O O . PHE A 1 101 ? -3.84 7.684 4.969 1 94.94 101 PHE A O 1
ATOM 766 N N . TRP A 1 102 ? -4.82 9.602 5.211 1 95.56 102 TRP A N 1
ATOM 767 C CA . TRP A 1 102 ? -4.379 9.852 6.582 1 95.56 102 TRP A CA 1
ATOM 768 C C . TRP A 1 102 ? -5.441 10.617 7.363 1 95.56 102 TRP A C 1
ATOM 770 O O . TRP A 1 102 ? -6.035 11.57 6.848 1 95.56 102 TRP A O 1
ATOM 780 N N . THR A 1 103 ? -5.637 10.172 8.516 1 93.81 103 THR A N 1
ATOM 781 C CA . THR A 1 103 ? -6.543 10.883 9.414 1 93.81 103 THR A CA 1
ATOM 782 C C . THR A 1 103 ? -5.793 11.438 10.617 1 93.81 103 THR A C 1
ATOM 784 O O . THR A 1 103 ? -5.098 10.703 11.32 1 93.81 103 THR A O 1
ATOM 787 N N . ASN A 1 104 ? -5.938 12.742 10.766 1 92.88 104 ASN A N 1
ATOM 788 C CA . ASN A 1 104 ? -5.316 13.367 11.93 1 92.88 104 ASN A CA 1
ATOM 789 C C . ASN A 1 104 ? -5.906 12.836 13.234 1 92.88 104 ASN A C 1
ATOM 791 O O . ASN A 1 104 ? -7.109 12.953 13.469 1 92.88 104 ASN A O 1
ATOM 795 N N . PRO A 1 105 ? -5.023 12.328 14.047 1 88.88 105 PRO A N 1
ATOM 796 C CA . PRO A 1 105 ? -5.57 11.727 15.266 1 88.88 105 PRO A CA 1
ATOM 797 C C . PRO A 1 105 ? -6.098 12.766 16.25 1 88.88 105 PRO A C 1
ATOM 799 O O . PRO A 1 105 ? -6.895 12.438 17.141 1 88.88 105 PRO A O 1
ATOM 802 N N . ASN A 1 106 ? -5.703 14.023 16.125 1 87 106 ASN A N 1
ATOM 803 C CA . ASN A 1 106 ? -6.105 15.086 17.047 1 87 106 ASN A CA 1
ATOM 804 C C . ASN A 1 106 ? -7.398 15.758 16.594 1 87 106 ASN A C 1
ATOM 806 O O . ASN A 1 106 ? -8.305 15.977 17.391 1 87 106 ASN A O 1
ATOM 810 N N . SER A 1 107 ? -7.555 16.062 15.305 1 87.56 107 SER A N 1
ATOM 811 C CA . SER A 1 107 ? -8.672 16.859 14.805 1 87.56 107 SER A CA 1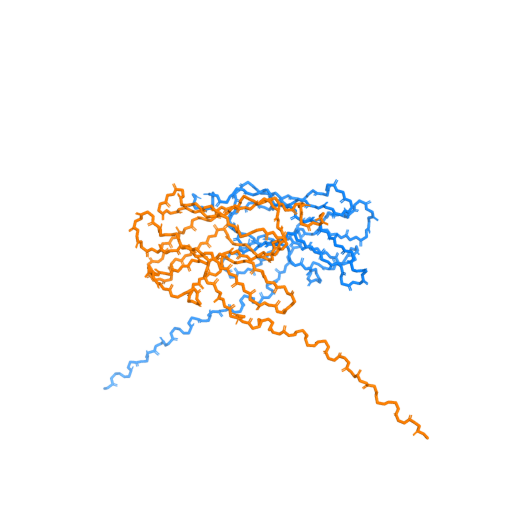
ATOM 812 C C . SER A 1 107 ? -9.703 15.977 14.094 1 87.56 107 SER A C 1
ATOM 814 O O . SER A 1 107 ? -10.828 16.406 13.852 1 87.56 107 SER A O 1
ATOM 816 N N . GLY A 1 108 ? -9.312 14.797 13.586 1 89.81 108 GLY A N 1
ATOM 817 C CA . GLY A 1 108 ? -10.203 13.953 12.797 1 89.81 108 GLY A CA 1
ATOM 818 C C . GLY A 1 108 ? -10.188 14.297 11.32 1 89.81 108 GLY A C 1
ATOM 819 O O . GLY A 1 108 ? -10.82 13.609 10.516 1 89.81 108 GLY A O 1
ATOM 820 N N . ALA A 1 109 ? -9.461 15.383 10.914 1 88.94 109 ALA A N 1
ATOM 821 C CA . ALA A 1 109 ? -9.367 15.758 9.5 1 88.94 109 ALA A CA 1
ATOM 822 C C . ALA A 1 109 ? -8.656 14.68 8.695 1 88.94 109 ALA A C 1
ATOM 824 O O . ALA A 1 109 ? -7.668 14.109 9.148 1 88.94 109 ALA A O 1
ATOM 825 N N . THR A 1 110 ? -9.258 14.406 7.516 1 92.81 110 THR A N 1
ATOM 826 C CA . THR A 1 110 ? -8.672 13.375 6.672 1 92.81 110 THR A CA 1
ATOM 827 C C . THR A 1 110 ? -8.031 13.992 5.43 1 92.81 110 THR A C 1
ATOM 829 O O . THR A 1 110 ? -8.602 14.891 4.816 1 92.81 110 THR A O 1
ATOM 832 N N . ILE A 1 111 ? -6.891 13.5 5.07 1 94.5 111 ILE A N 1
ATOM 833 C CA . ILE A 1 111 ? -6.133 13.898 3.891 1 94.5 111 ILE A CA 1
ATOM 834 C C . ILE A 1 111 ? -6.121 12.758 2.875 1 94.5 111 ILE A C 1
ATOM 836 O O . ILE A 1 111 ? -5.879 11.602 3.232 1 94.5 111 ILE A O 1
ATOM 840 N N . ALA A 1 112 ? -6.492 13.086 1.622 1 95 112 ALA A N 1
ATOM 841 C CA . ALA A 1 112 ? -6.32 12.117 0.541 1 95 112 ALA A CA 1
ATOM 842 C C . ALA A 1 112 ? -4.863 12.055 0.089 1 95 112 ALA A C 1
ATOM 844 O O . ALA A 1 112 ? -4.203 13.094 -0.037 1 95 112 ALA A O 1
ATOM 845 N N . VAL A 1 113 ? -4.395 10.859 -0.104 1 96.25 113 VAL A N 1
ATOM 846 C CA . VAL A 1 113 ? -3.023 10.633 -0.547 1 96.25 113 VAL A CA 1
ATOM 847 C C . VAL A 1 113 ? -3.029 9.914 -1.895 1 96.25 113 VAL A C 1
ATOM 849 O O . VAL A 1 113 ? -3.387 8.734 -1.977 1 96.25 113 VAL A O 1
ATOM 852 N N . GLY A 1 114 ? -2.645 10.609 -2.928 1 94.56 114 GLY A N 1
ATOM 853 C CA . GLY A 1 114 ? -2.518 10 -4.242 1 94.56 114 GLY A CA 1
ATOM 854 C C . GLY A 1 114 ? -1.157 9.375 -4.48 1 94.56 114 GLY A C 1
ATOM 855 O O . GLY A 1 114 ? -0.164 9.781 -3.877 1 94.56 114 GLY A O 1
ATOM 856 N N . LEU A 1 115 ? -1.087 8.383 -5.398 1 94.19 115 LEU A N 1
ATOM 857 C CA . LEU A 1 115 ? 0.161 7.734 -5.781 1 94.19 115 LEU A CA 1
ATOM 858 C C . LEU A 1 115 ? 0.333 7.734 -7.293 1 94.19 115 LEU A C 1
ATOM 860 O O . LEU A 1 115 ? -0.552 7.277 -8.023 1 94.19 115 LEU A O 1
ATOM 864 N N . LYS A 1 116 ? 1.372 8.312 -7.707 1 92.38 116 LYS A N 1
ATOM 865 C CA . LYS A 1 116 ? 1.82 8.25 -9.094 1 92.38 116 LYS A CA 1
ATOM 866 C C . LYS A 1 116 ? 3.211 7.625 -9.188 1 92.38 116 LYS A C 1
ATOM 868 O O . LYS A 1 116 ? 4.215 8.344 -9.188 1 92.38 116 LYS A O 1
ATOM 873 N N . CYS A 1 117 ? 3.248 6.332 -9.203 1 90.38 117 CYS A N 1
ATOM 874 C CA . CYS A 1 117 ? 4.516 5.613 -9.227 1 90.38 117 CYS A CA 1
ATOM 875 C C . CYS A 1 117 ? 4.512 4.531 -10.297 1 90.38 117 CYS A C 1
ATOM 877 O O . CYS A 1 117 ? 3.512 3.838 -10.484 1 90.38 117 CYS A O 1
ATOM 879 N N . GLY A 1 118 ? 5.516 4.422 -11.102 1 76.31 118 GLY A N 1
ATOM 880 C CA . GLY A 1 118 ? 5.672 3.295 -12 1 76.31 118 GLY A CA 1
ATOM 881 C C . GLY A 1 118 ? 5.906 1.98 -11.281 1 76.31 118 GLY A C 1
ATOM 882 O O . GLY A 1 118 ? 6.754 1.897 -10.391 1 76.31 118 GLY A O 1
ATOM 883 N N . THR A 1 119 ? 4.949 1.007 -11.312 1 64.81 119 THR A N 1
ATOM 884 C CA . THR A 1 119 ? 5.031 -0.203 -10.5 1 64.81 119 THR A CA 1
ATOM 885 C C . THR A 1 119 ? 5.719 -1.326 -11.273 1 64.81 119 THR A C 1
ATOM 887 O O . THR A 1 119 ? 5.859 -2.439 -10.758 1 64.81 119 THR A O 1
ATOM 890 N N . ASP A 1 120 ? 6.066 -1.179 -12.633 1 62.53 120 ASP A N 1
ATOM 891 C CA . ASP A 1 120 ? 6.656 -2.223 -13.469 1 62.53 120 ASP A CA 1
ATOM 892 C C . ASP A 1 120 ? 8.18 -2.115 -13.477 1 62.53 120 ASP A C 1
ATOM 894 O O . ASP A 1 120 ? 8.867 -3.023 -13.953 1 62.53 120 ASP A O 1
ATOM 898 N N . GLY A 1 121 ? 8.664 -1.206 -12.711 1 55.81 121 GLY A N 1
ATOM 899 C CA . GLY A 1 121 ? 10.023 -0.911 -13.117 1 55.81 121 GLY A CA 1
ATOM 900 C C . GLY A 1 121 ? 11.055 -1.26 -12.055 1 55.81 121 GLY A C 1
ATOM 901 O O . GLY A 1 121 ? 12.234 -0.938 -12.203 1 55.81 121 GLY A O 1
ATOM 902 N N . TRP A 1 122 ? 10.648 -1.896 -11.055 1 61.12 122 TRP A N 1
ATOM 903 C CA . TRP A 1 122 ? 11.688 -2.127 -10.062 1 61.12 122 TRP A CA 1
ATOM 904 C C . TRP A 1 122 ? 12.461 -3.402 -10.375 1 61.12 122 TRP A C 1
ATOM 906 O O . TRP A 1 122 ? 13.516 -3.65 -9.789 1 61.12 122 TRP A O 1
ATOM 916 N N . ARG A 1 123 ? 11.969 -4.16 -11.305 1 62.72 123 ARG A N 1
ATOM 917 C CA . ARG A 1 123 ? 12.617 -5.426 -11.617 1 62.72 123 ARG A CA 1
ATOM 918 C C . ARG A 1 123 ? 13.852 -5.211 -12.492 1 62.72 123 ARG A C 1
ATOM 920 O O . ARG A 1 123 ? 14.734 -6.066 -12.555 1 62.72 123 ARG A O 1
ATOM 927 N N . GLU A 1 124 ? 13.82 -4.176 -13.406 1 52.53 124 GLU A N 1
ATOM 928 C CA . GLU A 1 124 ? 14.977 -4.031 -14.289 1 52.53 124 GLU A CA 1
ATOM 929 C C . GLU A 1 124 ? 16.156 -3.428 -13.547 1 52.53 124 GLU A C 1
ATOM 931 O O . GLU A 1 124 ? 15.984 -2.693 -12.57 1 52.53 124 GLU A O 1
ATOM 936 N N . MET B 1 1 ? -21.312 9.062 48.906 1 33.25 1 MET B N 1
ATOM 937 C CA . MET B 1 1 ? -20.109 9.023 48.094 1 33.25 1 MET B CA 1
ATOM 938 C C . MET B 1 1 ? -20.297 8.117 46.875 1 33.25 1 MET B C 1
ATOM 940 O O . MET B 1 1 ? -20.516 6.914 47.031 1 33.25 1 MET B O 1
ATOM 944 N N . GLN B 1 2 ? -21.016 8.75 45.906 1 44.34 2 GLN B N 1
ATOM 945 C CA . GLN B 1 2 ? -21.359 8.109 44.656 1 44.34 2 GLN B CA 1
ATOM 946 C C . GLN B 1 2 ? -20.109 7.734 43.875 1 44.34 2 GLN B C 1
ATOM 948 O O . GLN B 1 2 ? -19.266 8.594 43.562 1 44.34 2 GLN B O 1
ATOM 953 N N . LYS B 1 3 ? -19.594 6.543 44.156 1 45 3 LYS B N 1
ATOM 954 C CA . LYS B 1 3 ? -18.5 5.938 43.406 1 45 3 LYS B CA 1
ATOM 955 C C . LYS B 1 3 ? -18.781 5.984 41.906 1 45 3 LYS B C 1
ATOM 957 O O . LYS B 1 3 ? -19.781 5.445 41.438 1 45 3 LYS B O 1
ATOM 962 N N . PHE B 1 4 ? -18.391 7.105 41.281 1 38.22 4 PHE B N 1
ATOM 963 C CA . PHE B 1 4 ? -18.422 7.18 39.844 1 38.22 4 PHE B CA 1
ATOM 964 C C . PHE B 1 4 ? -17.516 6.117 39.219 1 38.22 4 PHE B C 1
ATOM 966 O O . PHE B 1 4 ? -16.312 6.062 39.531 1 38.22 4 PHE B O 1
ATOM 973 N N . LEU B 1 5 ? -18.062 4.957 38.938 1 38.06 5 LEU B N 1
ATOM 974 C CA . LEU B 1 5 ? -17.375 3.938 38.156 1 38.06 5 LEU B CA 1
ATOM 975 C C . LEU B 1 5 ? -16.938 4.488 36.781 1 38.06 5 LEU B C 1
ATOM 977 O O . LEU B 1 5 ? -17.781 4.898 35.969 1 38.06 5 LEU B O 1
ATOM 981 N N . ALA B 1 6 ? -15.797 5.145 36.719 1 33.22 6 ALA B N 1
ATOM 982 C CA . ALA B 1 6 ? -15.18 5.523 35.438 1 33.22 6 ALA B CA 1
ATOM 983 C C . ALA B 1 6 ? -15.07 4.328 34.5 1 33.22 6 ALA B C 1
ATOM 985 O O . ALA B 1 6 ? -14.398 3.344 34.812 1 33.22 6 ALA B O 1
ATOM 986 N N . LEU B 1 7 ? -16.109 4.062 33.719 1 32.88 7 LEU B N 1
ATOM 987 C CA . LEU B 1 7 ? -16.016 3.082 32.625 1 32.88 7 LEU B CA 1
ATOM 988 C C . LEU B 1 7 ? -14.867 3.43 31.688 1 32.88 7 LEU B C 1
ATOM 990 O O . LEU B 1 7 ? -14.898 4.461 31.016 1 32.88 7 LEU B O 1
ATOM 994 N N . ALA B 1 8 ? -13.656 3.057 31.984 1 31.56 8 ALA B N 1
ATOM 995 C CA . ALA B 1 8 ? -12.508 3.123 31.078 1 31.56 8 ALA B CA 1
ATOM 996 C C . ALA B 1 8 ? -12.852 2.537 29.719 1 31.56 8 ALA B C 1
ATOM 998 O O . ALA B 1 8 ? -13.172 1.351 29.609 1 31.56 8 ALA B O 1
ATOM 999 N N . ALA B 1 9 ? -13.352 3.375 28.797 1 30.67 9 ALA B N 1
ATOM 1000 C CA . ALA B 1 9 ? -13.508 2.961 27.406 1 30.67 9 ALA B CA 1
ATOM 1001 C C . ALA B 1 9 ? -12.195 2.41 26.859 1 30.67 9 ALA B C 1
ATOM 1003 O O . ALA B 1 9 ? -11.234 3.158 26.656 1 30.67 9 ALA B O 1
ATOM 1004 N N . LEU B 1 10 ? -11.797 1.214 27.234 1 29.47 10 LEU B N 1
ATOM 1005 C CA . LEU B 1 10 ? -10.734 0.509 26.531 1 29.47 10 LEU B CA 1
ATOM 1006 C C . LEU B 1 10 ? -10.969 0.543 25.016 1 29.47 10 LEU B C 1
ATOM 1008 O O . LEU B 1 10 ? -11.922 -0.062 24.531 1 29.47 10 LEU B O 1
ATOM 1012 N N . VAL B 1 11 ? -10.672 1.659 24.406 1 29.52 11 VAL B N 1
ATOM 1013 C CA . VAL B 1 11 ? -10.586 1.598 22.953 1 29.52 11 VAL B CA 1
ATOM 1014 C C . VAL B 1 11 ? -9.852 0.324 22.531 1 29.52 11 VAL B C 1
ATOM 1016 O O . VAL B 1 11 ? -8.656 0.179 22.781 1 29.52 11 VAL B O 1
ATOM 1019 N N . LEU B 1 12 ? -10.492 -0.863 22.703 1 28.83 12 LEU B N 1
ATOM 1020 C CA . LEU B 1 12 ? -10.055 -2.057 22 1 28.83 12 LEU B CA 1
ATOM 1021 C C . LEU B 1 12 ? -9.562 -1.705 20.594 1 28.83 12 LEU B C 1
ATOM 1023 O O . LEU B 1 12 ? -10.367 -1.349 19.719 1 28.83 12 LEU B O 1
ATOM 1027 N N . LEU B 1 13 ? -8.555 -0.86 20.5 1 33.09 13 LEU B N 1
ATOM 1028 C CA . LEU B 1 13 ? -7.898 -1.059 19.219 1 33.09 13 LEU B CA 1
ATOM 1029 C C . LEU B 1 13 ? -7.977 -2.52 18.781 1 33.09 13 LEU B C 1
ATOM 1031 O O . LEU B 1 13 ? -7.242 -3.363 19.312 1 33.09 13 LEU B O 1
ATOM 1035 N N . ALA B 1 14 ? -9.156 -3.17 18.891 1 33.94 14 ALA B N 1
ATOM 1036 C CA . ALA B 1 14 ? -9.422 -4.504 18.344 1 33.94 14 ALA B CA 1
ATOM 1037 C C . ALA B 1 14 ? -8.422 -4.863 17.25 1 33.94 14 ALA B C 1
ATOM 1039 O O . ALA B 1 14 ? -8.023 -4.008 16.453 1 33.94 14 ALA B O 1
ATOM 1040 N N . ALA B 1 15 ? -7.492 -5.719 17.516 1 37.47 15 ALA B N 1
ATOM 1041 C CA . ALA B 1 15 ? -6.77 -6.656 16.656 1 37.47 15 ALA B CA 1
ATOM 1042 C C . ALA B 1 15 ? -7.512 -6.887 15.352 1 37.47 15 ALA B C 1
ATOM 1044 O O . ALA B 1 15 ? -8.594 -7.488 15.336 1 37.47 15 ALA B O 1
ATOM 1045 N N . CYS B 1 16 ? -7.961 -6.012 14.578 1 43.06 16 CYS B N 1
ATOM 1046 C CA . CYS B 1 16 ? -8.445 -6.574 13.328 1 43.06 16 CYS B CA 1
ATOM 1047 C C . CYS B 1 16 ? -7.852 -7.957 13.086 1 43.06 16 CYS B C 1
ATOM 1049 O O . CYS B 1 16 ? -6.676 -8.086 12.75 1 43.06 16 CYS B O 1
ATOM 1051 N N . GLY B 1 17 ? -7.871 -8.883 13.875 1 47.06 17 GLY B N 1
ATOM 1052 C CA . GLY B 1 17 ? -7.77 -10.297 13.539 1 47.06 17 GLY B CA 1
ATOM 1053 C C . GLY B 1 17 ? -8.055 -10.586 12.078 1 47.06 17 GLY B C 1
ATOM 1054 O O . GLY B 1 17 ? -8.641 -9.75 11.375 1 47.06 17 GLY B O 1
ATOM 1055 N N . ASP B 1 18 ? -7.207 -11.422 11.375 1 56.66 18 ASP B N 1
ATOM 1056 C CA . ASP B 1 18 ? -7.539 -11.945 10.055 1 56.66 18 ASP B CA 1
ATOM 1057 C C . ASP B 1 18 ? -9.023 -12.289 9.961 1 56.66 18 ASP B C 1
ATOM 1059 O O . ASP B 1 18 ? -9.477 -13.258 10.562 1 56.66 18 ASP B O 1
ATOM 1063 N N . GLY B 1 19 ? -9.922 -11.195 9.953 1 67.69 19 GLY B N 1
ATOM 1064 C CA . GLY B 1 19 ? -11.32 -11.492 9.703 1 67.69 19 GLY B CA 1
ATOM 1065 C C . GLY B 1 19 ? -11.516 -12.625 8.711 1 67.69 19 GLY B C 1
ATOM 1066 O O . GLY B 1 19 ? -10.562 -13.078 8.078 1 67.69 19 GLY B O 1
ATOM 1067 N N . GLU B 1 20 ? -12.633 -13.18 8.812 1 84.69 20 GLU B N 1
ATOM 1068 C CA . GLU B 1 20 ? -13.031 -14.195 7.84 1 84.69 20 GLU B CA 1
ATOM 1069 C C . GLU B 1 20 ? -12.992 -13.641 6.418 1 84.69 20 GLU B C 1
ATOM 1071 O O . GLU B 1 20 ? -13.57 -12.586 6.145 1 84.69 20 GLU B O 1
ATOM 1076 N N . MET B 1 21 ? -12.148 -14.211 5.641 1 93.19 21 MET B N 1
ATOM 1077 C CA . MET B 1 21 ? -12.07 -13.805 4.242 1 93.19 21 MET B CA 1
ATOM 1078 C C . MET B 1 21 ? -12.992 -14.664 3.373 1 93.19 21 MET B C 1
ATOM 1080 O O . MET B 1 21 ? -13.102 -15.867 3.584 1 93.19 21 MET B O 1
ATOM 1084 N N . ARG B 1 22 ? -13.758 -13.977 2.529 1 94.62 22 ARG B N 1
ATOM 1085 C CA . ARG B 1 22 ? -14.594 -14.641 1.536 1 94.62 22 ARG B CA 1
ATOM 1086 C C . ARG B 1 22 ? -14.086 -14.375 0.124 1 94.62 22 ARG B C 1
ATOM 1088 O O . ARG B 1 22 ? -13.891 -13.219 -0.264 1 94.62 22 ARG B O 1
ATOM 1095 N N . GLU B 1 23 ? -13.906 -15.414 -0.618 1 97.5 23 GLU B N 1
ATOM 1096 C CA . GLU B 1 23 ? -13.461 -15.289 -2.004 1 97.5 23 GLU B CA 1
ATOM 1097 C C . GLU B 1 23 ? -14.586 -14.766 -2.895 1 97.5 23 GLU B C 1
ATOM 1099 O O . GLU B 1 23 ? -15.711 -15.25 -2.83 1 97.5 23 GLU B O 1
ATOM 1104 N N . ILE B 1 24 ? -14.273 -13.828 -3.658 1 98.12 24 ILE B N 1
ATOM 1105 C CA . ILE B 1 24 ? -15.203 -13.258 -4.629 1 98.12 24 ILE B CA 1
ATOM 1106 C C . ILE B 1 24 ? -14.859 -13.758 -6.031 1 98.12 24 ILE B C 1
ATOM 1108 O O . ILE B 1 24 ? -15.742 -14.141 -6.801 1 98.12 24 ILE B O 1
ATOM 1112 N N . SER B 1 25 ? -13.633 -13.703 -6.469 1 98.56 25 SER B N 1
ATOM 1113 C CA . SER B 1 25 ? -13.172 -14.156 -7.777 1 98.56 25 SER B CA 1
ATOM 1114 C C . SER B 1 25 ? -11.719 -14.617 -7.723 1 98.56 25 SER B C 1
ATOM 1116 O O . SER B 1 25 ? -10.969 -14.219 -6.832 1 98.56 25 SER B O 1
ATOM 1118 N N . ARG B 1 26 ? -11.352 -15.469 -8.617 1 98.69 26 ARG B N 1
ATOM 1119 C CA . ARG B 1 26 ? -10.008 -16.016 -8.75 1 98.69 26 ARG B CA 1
ATOM 1120 C C . ARG B 1 26 ? -9.492 -15.859 -10.18 1 98.69 26 ARG B C 1
ATOM 1122 O O . ARG B 1 26 ? -10.227 -16.078 -11.141 1 98.69 26 ARG B O 1
ATOM 1129 N N . HIS B 1 27 ? -8.273 -15.57 -10.281 1 98.75 27 HIS B N 1
ATOM 1130 C CA . HIS B 1 27 ? -7.625 -15.297 -11.555 1 98.75 27 HIS B CA 1
ATOM 1131 C C . HIS B 1 27 ? -6.324 -16.078 -11.695 1 98.75 27 HIS B C 1
ATOM 1133 O O . HIS B 1 27 ? -5.281 -15.656 -11.203 1 98.75 27 HIS B O 1
ATOM 1139 N N . PRO B 1 28 ? -6.387 -17.219 -12.336 1 98.44 28 PRO B N 1
ATOM 1140 C CA . PRO B 1 28 ? -5.16 -18 -12.523 1 98.44 28 PRO B CA 1
ATOM 1141 C C . PRO B 1 28 ? -4.133 -17.281 -13.398 1 98.44 28 PRO B C 1
ATOM 1143 O O . PRO B 1 28 ? -4.5 -16.594 -14.352 1 98.44 28 PRO B O 1
ATOM 1146 N N . ALA B 1 29 ? -2.873 -17.453 -12.961 1 97.75 29 ALA B N 1
ATOM 1147 C CA . ALA B 1 29 ? -1.81 -16.953 -13.828 1 97.75 29 ALA B CA 1
ATOM 1148 C C . ALA B 1 29 ? -1.852 -17.641 -15.195 1 97.75 29 ALA B C 1
ATOM 1150 O O . ALA B 1 29 ? -2.332 -18.766 -15.312 1 97.75 29 ALA B O 1
ATOM 1151 N N . PRO B 1 30 ? -1.322 -16.875 -16.266 1 97.56 30 PRO B 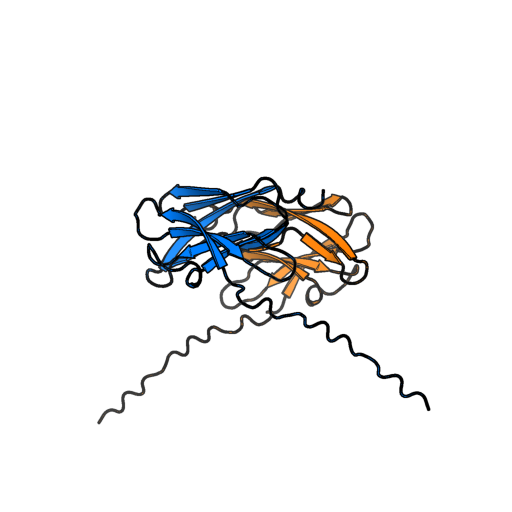N 1
ATOM 1152 C CA . PRO B 1 30 ? -1.343 -17.469 -17.609 1 97.56 30 PRO B CA 1
ATOM 1153 C C . PRO B 1 30 ? -0.62 -18.812 -17.672 1 97.56 30 PRO B C 1
ATOM 1155 O O . PRO B 1 30 ? -0.982 -19.672 -18.469 1 97.56 30 PRO B O 1
ATOM 1158 N N . ASP B 1 31 ? 0.337 -19.031 -16.828 1 95.56 31 ASP B N 1
ATOM 1159 C CA . ASP B 1 31 ? 1.1 -20.266 -16.844 1 95.56 31 ASP B CA 1
ATOM 1160 C C . ASP B 1 31 ? 0.507 -21.281 -15.867 1 95.56 31 ASP B C 1
ATOM 1162 O O . ASP B 1 31 ? 1.048 -22.375 -15.695 1 95.56 31 ASP B O 1
ATOM 1166 N N . GLY B 1 32 ? -0.505 -20.922 -15.141 1 95.56 32 GLY B N 1
ATOM 1167 C CA . GLY B 1 32 ? -1.228 -21.812 -14.25 1 95.56 32 GLY B CA 1
ATOM 1168 C C . GLY B 1 32 ? -0.494 -22.094 -12.953 1 95.56 32 GLY B C 1
ATOM 1169 O O . GLY B 1 32 ? -0.861 -23 -12.203 1 95.56 32 GLY B O 1
ATOM 1170 N N . SER B 1 33 ? 0.513 -21.312 -12.547 1 94.44 33 SER B N 1
ATOM 1171 C CA . SER B 1 33 ? 1.402 -21.656 -11.445 1 94.44 33 SER B CA 1
ATOM 1172 C C . SER B 1 33 ? 0.9 -21.078 -10.125 1 94.44 33 SER B C 1
ATOM 1174 O O . SER B 1 33 ? 1.329 -21.5 -9.055 1 94.44 33 SER B O 1
ATOM 1176 N N . ARG B 1 34 ? 0.074 -20.109 -10.227 1 96.25 34 ARG B N 1
ATOM 1177 C CA . ARG B 1 34 ? -0.431 -19.391 -9.062 1 96.25 34 ARG B CA 1
ATOM 1178 C C . ARG B 1 34 ? -1.732 -18.656 -9.391 1 96.25 34 ARG B C 1
ATOM 1180 O O . ARG B 1 34 ? -2.135 -18.578 -10.547 1 96.25 34 ARG B O 1
ATOM 1187 N N . ASP B 1 35 ? -2.381 -18.172 -8.352 1 97.81 35 ASP B N 1
ATOM 1188 C CA . ASP B 1 35 ? -3.605 -17.406 -8.531 1 97.81 35 ASP B CA 1
ATOM 1189 C C . ASP B 1 35 ? -3.51 -16.047 -7.836 1 97.81 35 ASP B C 1
ATOM 1191 O O . ASP B 1 35 ? -2.799 -15.906 -6.836 1 97.81 35 ASP B O 1
ATOM 1195 N N . VAL B 1 36 ? -4.172 -15.125 -8.422 1 98.69 36 VAL B N 1
ATOM 1196 C CA . VAL B 1 36 ? -4.59 -13.938 -7.68 1 98.69 36 VAL B CA 1
ATOM 1197 C C . VAL B 1 36 ? -6.066 -14.055 -7.305 1 98.69 36 VAL B C 1
ATOM 1199 O O . VAL B 1 36 ? -6.898 -14.414 -8.141 1 98.69 36 VAL B O 1
ATOM 1202 N N . VAL B 1 37 ? -6.348 -13.797 -6.059 1 98.75 37 VAL B N 1
ATOM 1203 C CA . VAL B 1 37 ? -7.707 -13.953 -5.555 1 98.75 37 VAL B CA 1
ATOM 1204 C C . VAL B 1 37 ? -8.211 -12.625 -5.004 1 98.75 37 VAL B C 1
ATOM 1206 O O . VAL B 1 37 ? -7.508 -11.953 -4.246 1 98.75 37 VAL B O 1
ATOM 1209 N N . VAL B 1 38 ? -9.375 -12.242 -5.477 1 98.69 38 VAL B N 1
ATOM 1210 C CA . VAL B 1 38 ? -10.094 -11.102 -4.918 1 98.69 38 VAL B CA 1
ATOM 1211 C C . VAL B 1 38 ? -11.086 -11.578 -3.865 1 98.69 38 VAL B C 1
ATOM 1213 O O . VAL B 1 38 ? -11.82 -12.547 -4.094 1 98.69 38 VAL B O 1
ATOM 1216 N N . GLY B 1 39 ? -11.039 -10.961 -2.725 1 97.69 39 GLY B N 1
ATOM 1217 C CA . GLY B 1 39 ? -11.961 -11.352 -1.67 1 97.69 39 GLY B CA 1
ATOM 1218 C C . GLY B 1 39 ? -12.5 -10.172 -0.882 1 97.69 39 GLY B C 1
ATOM 1219 O O . GLY B 1 39 ? -12.188 -9.016 -1.19 1 97.69 39 GLY B O 1
ATOM 1220 N N . SER B 1 40 ? -13.398 -10.477 0.01 1 96.19 40 SER B N 1
ATOM 1221 C CA . SER B 1 40 ? -13.875 -9.547 1.025 1 96.19 40 SER B CA 1
ATOM 1222 C C . SER B 1 40 ? -13.492 -10.016 2.428 1 96.19 40 SER B C 1
ATOM 1224 O O . SER B 1 40 ? -13.195 -11.188 2.635 1 96.19 40 SER B O 1
ATOM 1226 N N . MET B 1 41 ? -13.344 -9.008 3.275 1 92.31 41 MET B N 1
ATOM 1227 C CA . MET B 1 41 ? -12.984 -9.297 4.66 1 92.31 41 MET B CA 1
ATOM 1228 C C . MET B 1 41 ? -13.969 -8.633 5.625 1 92.31 41 MET B C 1
ATOM 1230 O O . MET B 1 41 ? -14.367 -7.488 5.414 1 92.31 41 MET B O 1
ATOM 1234 N N . LYS B 1 42 ? -14.5 -9.367 6.492 1 84.12 42 LYS B N 1
ATOM 1235 C CA . LYS B 1 42 ? -15.305 -8.758 7.551 1 84.12 42 LYS B CA 1
ATOM 1236 C C . LYS B 1 42 ? -14.414 -8.133 8.625 1 84.12 42 LYS B C 1
ATOM 1238 O O . LYS B 1 42 ? -13.617 -8.828 9.258 1 84.12 42 LYS B O 1
ATOM 1243 N N . ALA B 1 43 ? -14.336 -6.93 8.656 1 75.69 43 ALA B N 1
ATOM 1244 C CA . ALA B 1 43 ? -13.547 -6.23 9.664 1 75.69 43 ALA B CA 1
ATOM 1245 C C . ALA B 1 43 ? -14.375 -5.152 10.359 1 75.69 43 ALA B C 1
ATOM 1247 O O . ALA B 1 43 ? -14.648 -4.098 9.781 1 75.69 43 ALA B O 1
ATOM 1248 N N . GLY B 1 44 ? -14.742 -5.508 11.469 1 70.19 44 GLY B N 1
ATOM 1249 C CA . GLY B 1 44 ? -15.508 -4.539 12.242 1 70.19 44 GLY B CA 1
ATOM 1250 C C . GLY B 1 44 ? -16.766 -4.07 11.531 1 70.19 44 GLY B C 1
ATOM 1251 O O . GLY B 1 44 ? -17.594 -4.887 11.133 1 70.19 44 GLY B O 1
ATOM 1252 N N . GLU B 1 45 ? -16.703 -2.711 11.312 1 74.06 45 GLU B N 1
ATOM 1253 C CA . GLU B 1 45 ? -17.891 -2.055 10.758 1 74.06 45 GLU B CA 1
ATOM 1254 C C . GLU B 1 45 ? -17.797 -1.95 9.242 1 74.06 45 GLU B C 1
ATOM 1256 O O . GLU B 1 45 ? -18.766 -1.59 8.57 1 74.06 45 GLU B O 1
ATOM 1261 N N . THR B 1 46 ? -16.609 -2.299 8.805 1 77.38 46 THR B N 1
ATOM 1262 C CA . THR B 1 46 ? -16.453 -2.209 7.355 1 77.38 46 THR B CA 1
ATOM 1263 C C . THR B 1 46 ? -16.172 -3.582 6.754 1 77.38 46 THR B C 1
ATOM 1265 O O . THR B 1 46 ? -15.836 -4.523 7.477 1 77.38 46 THR B O 1
ATOM 1268 N N . GLU B 1 47 ? -16.547 -3.777 5.566 1 88.75 47 GLU B N 1
ATOM 1269 C CA . GLU B 1 47 ? -16.234 -4.965 4.781 1 88.75 47 GLU B CA 1
ATOM 1270 C C . GLU B 1 47 ? -15.297 -4.629 3.627 1 88.75 47 GLU B C 1
ATOM 1272 O O . GLU B 1 47 ? -15.734 -4.477 2.486 1 88.75 47 GLU B O 1
ATOM 1277 N N . PRO B 1 48 ? -14.023 -4.508 3.947 1 93.94 48 PRO B N 1
ATOM 1278 C CA . PRO B 1 48 ? -13.086 -4.168 2.873 1 93.94 48 PRO B CA 1
ATOM 1279 C C . PRO B 1 48 ? -12.898 -5.309 1.875 1 93.94 48 PRO B C 1
ATOM 1281 O O . PRO B 1 48 ? -13.242 -6.453 2.168 1 93.94 48 PRO B O 1
ATOM 1284 N N . PHE B 1 49 ? -12.484 -4.895 0.659 1 95.62 49 PHE B N 1
ATOM 1285 C CA . PHE B 1 49 ? -12.023 -5.855 -0.337 1 95.62 49 PHE B CA 1
ATOM 1286 C C . PHE B 1 49 ? -10.516 -6.031 -0.26 1 95.62 49 PHE B C 1
ATOM 1288 O O . PHE B 1 49 ? -9.797 -5.109 0.136 1 95.62 49 PHE B O 1
ATOM 1295 N N . LEU B 1 50 ? -10.086 -7.242 -0.57 1 97.25 50 LEU B N 1
ATOM 1296 C CA . LEU B 1 50 ? -8.656 -7.508 -0.603 1 97.25 50 LEU B CA 1
ATOM 1297 C C . LEU B 1 50 ? -8.273 -8.289 -1.854 1 97.25 50 LEU B C 1
ATOM 1299 O O . LEU B 1 50 ? -9.133 -8.914 -2.488 1 97.25 50 LEU B O 1
ATOM 1303 N N . VAL B 1 51 ? -6.992 -8.18 -2.277 1 98.38 51 VAL B N 1
ATOM 1304 C CA . VAL B 1 51 ? -6.363 -8.977 -3.322 1 98.38 51 VAL B CA 1
ATOM 1305 C C . VAL B 1 51 ? -5.18 -9.75 -2.742 1 98.38 51 VAL B C 1
ATOM 1307 O O . VAL B 1 51 ? -4.305 -9.164 -2.098 1 98.38 51 VAL B O 1
ATOM 1310 N N . VAL B 1 52 ? -5.152 -11.07 -2.965 1 98.19 52 VAL B N 1
ATOM 1311 C CA . VAL B 1 52 ? -4.094 -11.914 -2.424 1 98.19 52 VAL B CA 1
ATOM 1312 C C . VAL B 1 52 ? -3.457 -12.727 -3.545 1 98.19 52 VAL B C 1
ATOM 1314 O O . VAL B 1 52 ? -4.125 -13.078 -4.52 1 98.19 52 VAL B O 1
ATOM 1317 N N . MET B 1 53 ? -2.213 -12.938 -3.414 1 98.12 53 MET B N 1
ATOM 1318 C CA . MET B 1 53 ? -1.503 -13.898 -4.254 1 98.12 53 MET B CA 1
ATOM 1319 C C . MET B 1 53 ? -1.321 -15.227 -3.529 1 98.12 53 MET B C 1
ATOM 1321 O O . MET B 1 53 ? -0.86 -15.258 -2.387 1 98.12 53 MET B O 1
ATOM 1325 N N . THR B 1 54 ? -1.681 -16.281 -4.156 1 96.5 54 THR B N 1
ATOM 1326 C CA . THR B 1 54 ? -1.419 -17.609 -3.605 1 96.5 54 THR B CA 1
ATOM 1327 C C . THR B 1 54 ? -0.155 -18.219 -4.215 1 96.5 54 THR B C 1
ATOM 1329 O O . THR B 1 54 ? 0.17 -17.938 -5.371 1 96.5 54 THR B O 1
ATOM 1332 N N . ALA B 1 55 ? 0.506 -19.062 -3.486 1 94.94 55 ALA B N 1
ATOM 1333 C CA . ALA B 1 55 ? 1.753 -19.656 -3.959 1 94.94 55 ALA B CA 1
ATOM 1334 C C . ALA B 1 55 ? 1.479 -20.812 -4.902 1 94.94 55 ALA B C 1
ATOM 1336 O O . ALA B 1 55 ? 2.291 -21.125 -5.781 1 94.94 55 ALA B O 1
ATOM 1337 N N . LYS B 1 56 ? 0.321 -21.422 -4.703 1 94.5 56 LYS B N 1
ATOM 1338 C CA . LYS B 1 56 ? -0.11 -22.547 -5.543 1 94.5 56 LYS B CA 1
ATOM 1339 C C . LYS B 1 56 ? -1.541 -22.344 -6.031 1 94.5 56 LYS B C 1
ATOM 1341 O O . LYS B 1 56 ? -2.379 -21.797 -5.312 1 94.5 56 LYS B O 1
ATOM 1346 N N . PRO B 1 57 ? -1.726 -22.859 -7.301 1 95.94 57 PRO B N 1
ATOM 1347 C CA . PRO B 1 57 ? -3.113 -22.812 -7.77 1 95.94 57 PRO B CA 1
ATOM 1348 C C . PRO B 1 57 ? -4.082 -23.516 -6.828 1 95.94 57 PRO B C 1
ATOM 1350 O O . PRO B 1 57 ? -3.752 -24.578 -6.277 1 95.94 57 PRO B O 1
ATOM 1353 N N . GLY B 1 58 ? -5.156 -22.875 -6.566 1 96.94 58 GLY B N 1
ATOM 1354 C CA . GLY B 1 58 ? -6.199 -23.531 -5.789 1 96.94 58 GLY B CA 1
ATOM 1355 C C . GLY B 1 58 ? -6.043 -23.328 -4.293 1 96.94 58 GLY B C 1
ATOM 1356 O O . GLY B 1 58 ? -6.938 -23.672 -3.52 1 96.94 58 GLY B O 1
ATOM 1357 N N . ASP B 1 59 ? -4.969 -22.766 -3.812 1 96.12 59 ASP B N 1
ATOM 1358 C CA . ASP B 1 59 ? -4.785 -22.516 -2.389 1 96.12 59 ASP B CA 1
ATOM 1359 C C . ASP B 1 59 ? -5.926 -21.672 -1.829 1 96.12 59 ASP B C 1
ATOM 1361 O O . ASP B 1 59 ? -6.469 -20.812 -2.525 1 96.12 59 ASP B O 1
ATOM 1365 N N . ASN B 1 60 ? -6.211 -21.953 -0.592 1 96 60 ASN B N 1
ATOM 1366 C CA . ASN B 1 60 ? -7.184 -21.125 0.118 1 96 60 ASN B CA 1
ATOM 1367 C C . ASN B 1 60 ? -6.73 -19.672 0.199 1 96 60 ASN B C 1
ATOM 1369 O O . ASN B 1 60 ? -5.539 -19.406 0.359 1 96 60 ASN B O 1
ATOM 1373 N N . ILE B 1 61 ? -7.723 -18.781 0.096 1 96.12 61 ILE B N 1
ATOM 1374 C CA . ILE B 1 61 ? -7.449 -17.344 0.128 1 96.12 61 ILE B CA 1
ATOM 1375 C C . ILE B 1 61 ? -6.711 -16.984 1.415 1 96.12 61 ILE B C 1
ATOM 1377 O O . ILE B 1 61 ? -5.871 -16.078 1.426 1 96.12 61 ILE B O 1
ATOM 1381 N N . ASN B 1 62 ? -6.848 -17.734 2.482 1 94 62 ASN B N 1
ATOM 1382 C CA . ASN B 1 62 ? -6.254 -17.438 3.781 1 94 62 ASN B CA 1
ATOM 1383 C C . ASN B 1 62 ? -4.758 -17.734 3.795 1 94 62 ASN B C 1
ATOM 1385 O O . ASN B 1 62 ? -4.039 -17.312 4.699 1 94 62 ASN B O 1
ATOM 1389 N N . LYS B 1 63 ? -4.336 -18.438 2.826 1 92.31 63 LYS B N 1
ATOM 1390 C CA . LYS B 1 63 ? -2.934 -18.844 2.76 1 92.31 63 LYS B CA 1
ATOM 1391 C C . LYS B 1 63 ? -2.131 -17.891 1.881 1 92.31 63 LYS B C 1
ATOM 1393 O O . LYS B 1 63 ? -0.907 -17.984 1.794 1 92.31 63 LYS B O 1
ATOM 1398 N N . GLY B 1 64 ? -2.82 -17.016 1.193 1 95.06 64 GLY B N 1
ATOM 1399 C CA . GLY B 1 64 ? -2.137 -16.125 0.261 1 95.06 64 GLY B CA 1
ATOM 1400 C C . GLY B 1 64 ? -1.524 -14.914 0.93 1 95.06 64 GLY B C 1
ATOM 1401 O O . GLY B 1 64 ? -1.765 -14.664 2.111 1 95.06 64 GLY B O 1
ATOM 1402 N N . ALA B 1 65 ? -0.64 -14.242 0.21 1 96.81 65 ALA B N 1
ATOM 1403 C CA . ALA B 1 65 ? -0.059 -12.969 0.623 1 96.81 65 ALA B CA 1
ATOM 1404 C C . ALA B 1 65 ? -0.906 -11.797 0.134 1 96.81 65 ALA B C 1
ATOM 1406 O O . ALA B 1 65 ? -1.245 -11.719 -1.05 1 96.81 65 ALA B O 1
ATOM 1407 N N . ARG B 1 66 ? -1.191 -10.883 1.063 1 97.19 66 ARG B N 1
ATOM 1408 C CA . ARG B 1 66 ? -2.01 -9.727 0.697 1 97.19 66 ARG B CA 1
ATOM 1409 C C . ARG B 1 66 ? -1.203 -8.719 -0.116 1 97.19 66 ARG B C 1
ATOM 1411 O O . ARG B 1 66 ? -0.116 -8.312 0.295 1 97.19 66 ARG B O 1
ATOM 1418 N N . LEU B 1 67 ? -1.827 -8.336 -1.233 1 97.44 67 LEU B N 1
ATOM 1419 C CA . LEU B 1 67 ? -1.216 -7.344 -2.117 1 97.44 67 LEU B CA 1
ATOM 1420 C C . LEU B 1 67 ? -1.891 -5.988 -1.966 1 97.44 67 LEU B C 1
ATOM 1422 O O . LEU B 1 67 ? -1.269 -4.949 -2.205 1 97.44 67 LEU B O 1
ATOM 1426 N N . PHE B 1 68 ? -3.121 -6.012 -1.593 1 96.25 68 PHE B N 1
ATOM 1427 C CA . PHE B 1 68 ? -3.979 -4.836 -1.661 1 96.25 68 PHE B CA 1
ATOM 1428 C C . PHE B 1 68 ? -5.148 -4.961 -0.695 1 96.25 68 PHE B C 1
ATOM 1430 O O . PHE B 1 68 ? -5.742 -6.035 -0.563 1 96.25 68 PHE B O 1
ATOM 1437 N N . LEU B 1 69 ? -5.52 -3.912 0.038 1 96 69 LEU B N 1
ATOM 1438 C CA . LEU B 1 69 ? -6.668 -3.814 0.932 1 96 69 LEU B CA 1
ATOM 1439 C C . LEU B 1 69 ? -7.348 -2.455 0.798 1 96 69 LEU B C 1
ATOM 1441 O O . LEU B 1 69 ? -6.688 -1.416 0.875 1 96 69 LEU B O 1
ATOM 1445 N N . ALA B 1 70 ? -8.625 -2.479 0.546 1 94.81 70 ALA B N 1
ATOM 1446 C CA . ALA B 1 70 ? -9.32 -1.207 0.372 1 94.81 70 ALA B CA 1
ATOM 1447 C C . ALA B 1 70 ? -10.789 -1.324 0.776 1 94.81 70 ALA B C 1
ATOM 1449 O O . ALA B 1 70 ? -11.352 -2.42 0.773 1 94.81 70 ALA B O 1
ATOM 1450 N N . ASP B 1 71 ? -11.305 -0.186 1.131 1 92.69 71 ASP B N 1
ATOM 1451 C CA . ASP B 1 71 ? -12.742 -0.065 1.345 1 92.69 71 ASP B CA 1
ATOM 1452 C C . ASP B 1 71 ? -13.305 1.155 0.617 1 92.69 71 ASP B C 1
ATOM 1454 O O . ASP B 1 71 ? -12.625 1.758 -0.214 1 92.69 71 ASP B O 1
ATOM 1458 N N . ARG B 1 72 ? -14.609 1.408 0.711 1 89.44 72 ARG B N 1
ATOM 1459 C CA . ARG B 1 72 ? -15.336 2.537 0.132 1 89.44 72 ARG B CA 1
ATOM 1460 C C . ARG B 1 72 ? -15.297 2.486 -1.393 1 89.44 72 ARG B C 1
ATOM 1462 O O . ARG B 1 72 ? -15.211 3.523 -2.051 1 89.44 72 ARG B O 1
ATOM 1469 N N . GLY B 1 73 ? -15.219 1.352 -1.941 1 88.25 73 GLY B N 1
ATOM 1470 C CA . GLY B 1 73 ? -15.266 1.117 -3.375 1 88.25 73 GLY B CA 1
ATOM 1471 C C . GLY B 1 73 ? -15.766 -0.271 -3.736 1 88.25 73 GLY B C 1
ATOM 1472 O O . GLY B 1 73 ? -16.141 -1.051 -2.855 1 88.25 73 GLY B O 1
ATOM 1473 N N . ASP B 1 74 ? -15.805 -0.51 -4.996 1 91.88 74 ASP B N 1
ATOM 1474 C CA . ASP B 1 74 ? -16.188 -1.828 -5.496 1 91.88 74 ASP B CA 1
ATOM 1475 C C . ASP B 1 74 ? -15.008 -2.801 -5.426 1 91.88 74 ASP B C 1
ATOM 1477 O O . ASP B 1 74 ? -13.875 -2.393 -5.184 1 91.88 74 ASP B O 1
ATOM 1481 N N . ALA B 1 75 ? -15.414 -4.078 -5.559 1 95.81 75 ALA B N 1
ATOM 1482 C CA . ALA B 1 75 ? -14.352 -5.074 -5.664 1 95.81 75 ALA B CA 1
ATOM 1483 C C . ALA B 1 75 ? -13.367 -4.715 -6.777 1 95.81 75 ALA B C 1
ATOM 1485 O O . ALA B 1 75 ? -13.781 -4.379 -7.891 1 95.81 75 ALA B O 1
ATOM 1486 N N . PRO B 1 76 ? -12.062 -4.773 -6.453 1 96.94 76 PRO B N 1
ATOM 1487 C CA . PRO B 1 76 ? -11.094 -4.449 -7.5 1 96.94 76 PRO B CA 1
ATOM 1488 C C . PRO B 1 76 ? -11.094 -5.465 -8.641 1 96.94 76 PRO B C 1
ATOM 1490 O O . PRO B 1 76 ? -11.461 -6.625 -8.438 1 96.94 76 PRO B O 1
ATOM 1493 N N . LYS B 1 77 ? -10.719 -4.992 -9.773 1 97.75 77 LYS B N 1
ATOM 1494 C CA . LYS B 1 77 ? -10.484 -5.863 -10.922 1 97.75 77 LYS B CA 1
ATOM 1495 C C . LYS B 1 77 ? -9.016 -6.293 -10.992 1 97.75 77 LYS B C 1
ATOM 1497 O O . LYS B 1 77 ? -8.117 -5.508 -10.68 1 97.75 77 LYS B O 1
ATOM 1502 N N . VAL B 1 78 ? -8.852 -7.535 -11.406 1 98.56 78 VAL B N 1
ATOM 1503 C CA . VAL B 1 78 ? -7.5 -8.07 -11.547 1 98.56 78 VAL B CA 1
ATOM 1504 C C . VAL B 1 78 ? -7.266 -8.516 -12.984 1 98.56 78 VAL B C 1
ATOM 1506 O O . VAL B 1 78 ? -8.102 -9.203 -13.578 1 98.56 78 VAL B O 1
ATOM 1509 N N . THR B 1 79 ? -6.129 -8.086 -13.562 1 97.75 79 THR B N 1
ATOM 1510 C CA . THR B 1 79 ? -5.73 -8.516 -14.898 1 97.75 79 THR B CA 1
ATOM 1511 C C . THR B 1 79 ? -4.285 -9.008 -14.906 1 97.75 79 THR B C 1
ATOM 1513 O O . THR B 1 79 ? -3.385 -8.305 -14.445 1 97.75 79 THR B O 1
ATOM 1516 N N . TRP B 1 80 ? -4.066 -10.242 -15.359 1 97.38 80 TRP B N 1
ATOM 1517 C CA . TRP B 1 80 ? -2.707 -10.672 -15.664 1 97.38 80 TRP B CA 1
ATOM 1518 C C . TRP B 1 80 ? -2.225 -10.07 -16.984 1 97.38 80 TRP B C 1
ATOM 1520 O O . TRP B 1 80 ? -2.795 -10.344 -18.031 1 97.38 80 TRP B O 1
ATOM 1530 N N . ASP B 1 81 ? -1.179 -9.281 -16.859 1 95.25 81 ASP B N 1
ATOM 1531 C CA . ASP B 1 81 ? -0.594 -8.672 -18.062 1 95.25 81 ASP B CA 1
ATOM 1532 C C . ASP B 1 81 ? 0.384 -9.633 -18.734 1 95.25 81 ASP B C 1
ATOM 1534 O O . ASP B 1 81 ? 0.594 -9.555 -19.953 1 95.25 81 ASP B O 1
ATOM 1538 N N . SER B 1 82 ? 1.02 -10.469 -17.984 1 94.38 82 SER B N 1
ATOM 1539 C CA . SER B 1 82 ? 1.937 -11.547 -18.328 1 94.38 82 SER B CA 1
ATOM 1540 C C . SER B 1 82 ? 2.082 -12.539 -17.172 1 94.38 82 SER B C 1
ATOM 1542 O O . SER B 1 82 ? 1.527 -12.328 -16.094 1 94.38 82 SER B O 1
ATOM 1544 N N . PRO B 1 83 ? 2.822 -13.609 -17.359 1 94.38 83 PRO B N 1
ATOM 1545 C CA . PRO B 1 83 ? 3.031 -14.531 -16.25 1 94.38 83 PRO B CA 1
ATOM 1546 C C . PRO B 1 83 ? 3.811 -13.906 -15.094 1 94.38 83 PRO B C 1
ATOM 1548 O O . PRO B 1 83 ? 3.885 -14.484 -14.008 1 94.38 83 PRO B O 1
ATOM 1551 N N . THR B 1 84 ? 4.422 -12.773 -15.297 1 93.38 84 THR B N 1
ATOM 1552 C CA . THR B 1 84 ? 5.246 -12.172 -14.25 1 93.38 84 THR B CA 1
ATOM 1553 C C . THR B 1 84 ? 4.738 -10.781 -13.891 1 93.38 84 THR B C 1
ATOM 1555 O O . THR B 1 84 ? 5.434 -10.008 -13.234 1 93.38 84 THR B O 1
ATOM 1558 N N . GLN B 1 85 ? 3.533 -10.453 -14.328 1 94.94 85 GLN B N 1
ATOM 1559 C CA . GLN B 1 85 ? 2.982 -9.133 -14.031 1 94.94 85 GLN B CA 1
ATOM 1560 C C . GLN B 1 85 ? 1.462 -9.188 -13.914 1 94.94 85 GLN B C 1
ATOM 1562 O O . GLN B 1 85 ? 0.791 -9.789 -14.758 1 94.94 85 GLN B O 1
ATOM 1567 N N . VAL B 1 86 ? 0.952 -8.555 -12.891 1 96.44 86 VAL B N 1
ATOM 1568 C CA . VAL B 1 86 ? -0.487 -8.43 -12.68 1 96.44 86 VAL B CA 1
ATOM 1569 C C . VAL B 1 86 ? -0.841 -6.984 -12.359 1 96.44 86 VAL B C 1
ATOM 1571 O O . VAL B 1 86 ? -0.037 -6.258 -11.766 1 96.44 86 VAL B O 1
ATOM 1574 N N . THR B 1 87 ? -2.047 -6.508 -12.75 1 96.56 87 THR B N 1
ATOM 1575 C CA . THR B 1 87 ? -2.533 -5.168 -12.445 1 96.56 87 THR B CA 1
ATOM 1576 C C . THR B 1 87 ? -3.822 -5.234 -11.633 1 96.56 87 THR B C 1
ATOM 1578 O O . THR B 1 87 ? -4.746 -5.977 -11.977 1 96.56 87 THR B O 1
ATOM 1581 N N . ILE B 1 88 ? -3.848 -4.535 -10.516 1 96.62 88 ILE B N 1
ATOM 1582 C CA . ILE B 1 88 ? -5.047 -4.309 -9.719 1 96.62 88 ILE B CA 1
ATOM 1583 C C . ILE B 1 88 ? -5.66 -2.955 -10.078 1 96.62 88 ILE B C 1
ATOM 1585 O O . ILE B 1 88 ? -4.969 -1.934 -10.07 1 96.62 88 ILE B O 1
ATOM 1589 N N . SER B 1 89 ? -6.965 -2.957 -10.406 1 96.06 89 SER B N 1
ATOM 1590 C CA . SER B 1 89 ? -7.629 -1.724 -10.82 1 96.06 89 SER B CA 1
ATOM 1591 C C . SER B 1 89 ? -8.883 -1.472 -9.992 1 96.06 89 SER B C 1
ATOM 1593 O O . SER B 1 89 ? -9.625 -2.406 -9.672 1 96.06 89 SER B O 1
ATOM 1595 N N . CYS B 1 90 ? -9.078 -0.26 -9.648 1 93.25 90 CYS B N 1
ATOM 1596 C CA . CYS B 1 90 ? -10.328 0.184 -9.047 1 93.25 90 CYS B CA 1
ATOM 1597 C C . CYS B 1 90 ? -10.641 1.626 -9.438 1 93.25 90 CYS B C 1
ATOM 1599 O O . CYS B 1 90 ? -9.727 2.396 -9.75 1 93.25 90 CYS B O 1
ATOM 1601 N N . ASP B 1 91 ? -11.914 1.974 -9.5 1 89.12 91 ASP B N 1
ATOM 1602 C CA . ASP B 1 91 ? -12.305 3.344 -9.812 1 89.12 91 ASP B CA 1
ATOM 1603 C C . ASP B 1 91 ? -11.977 4.285 -8.656 1 89.12 91 ASP B C 1
ATOM 1605 O O . ASP B 1 91 ? -11.164 5.199 -8.797 1 89.12 91 ASP B O 1
ATOM 1609 N N . LYS B 1 92 ? -12.672 4.145 -7.578 1 87.94 92 LYS B N 1
ATOM 1610 C CA . LYS B 1 92 ? -12.43 4.883 -6.34 1 87.94 92 LYS B CA 1
ATOM 1611 C C . LYS B 1 92 ? -12.391 3.941 -5.141 1 87.94 92 LYS B C 1
ATOM 1613 O O . LYS B 1 92 ? -13.172 2.992 -5.059 1 87.94 92 LYS B O 1
ATOM 1618 N N . ALA B 1 93 ? -11.398 4.137 -4.348 1 92.62 93 ALA B N 1
ATOM 1619 C CA . ALA B 1 93 ? -11.328 3.344 -3.123 1 92.62 93 ALA B CA 1
ATOM 1620 C C . ALA B 1 93 ? -10.406 4.004 -2.1 1 92.62 93 ALA B C 1
ATOM 1622 O O . ALA B 1 93 ? -9.5 4.75 -2.463 1 92.62 93 ALA B O 1
ATOM 1623 N N . ARG B 1 94 ? -10.742 3.836 -0.85 1 94.19 94 ARG B N 1
ATOM 1624 C CA . ARG B 1 94 ? -9.781 4.125 0.213 1 94.19 94 ARG B CA 1
ATOM 1625 C C . ARG B 1 94 ? -8.844 2.943 0.436 1 94.19 94 ARG B C 1
ATOM 1627 O O . ARG B 1 94 ? -9.258 1.899 0.942 1 94.19 94 ARG B O 1
ATOM 1634 N N . VAL B 1 95 ? -7.543 3.156 0.026 1 95.19 95 VAL B N 1
ATOM 1635 C CA . VAL B 1 95 ? -6.555 2.086 0.06 1 95.19 95 VAL B CA 1
ATOM 1636 C C . VAL B 1 95 ? -5.859 2.066 1.418 1 95.19 95 VAL B C 1
ATOM 1638 O O . VAL B 1 95 ? -5.266 3.066 1.833 1 95.19 95 VAL B O 1
ATOM 1641 N N . TRP B 1 96 ? -5.906 0.916 2.053 1 94.94 96 TRP B N 1
ATOM 1642 C CA . TRP B 1 96 ? -5.27 0.726 3.352 1 94.94 96 TRP B CA 1
ATOM 1643 C C . TRP B 1 96 ? -3.852 0.19 3.188 1 94.94 96 TRP B C 1
ATOM 1645 O O . TRP B 1 96 ? -2.98 0.456 4.02 1 94.94 96 TRP B O 1
ATOM 1655 N N . SER B 1 97 ? -3.695 -0.565 2.156 1 96.31 97 SER B N 1
ATOM 1656 C CA . SER B 1 97 ? -2.369 -1.112 1.895 1 96.31 97 SER B CA 1
ATOM 1657 C C . SER B 1 97 ? -2.234 -1.567 0.445 1 96.31 97 SER B C 1
ATOM 1659 O O . SER B 1 97 ? -3.199 -2.051 -0.152 1 96.31 97 SER B O 1
ATOM 1661 N N . TYR B 1 98 ? -1.05 -1.466 -0.022 1 95.5 98 TYR B N 1
ATOM 1662 C CA . TYR B 1 98 ? -0.655 -1.911 -1.354 1 95.5 98 TYR B CA 1
ATOM 1663 C C . TYR B 1 98 ? 0.837 -2.215 -1.406 1 95.5 98 TYR B C 1
ATOM 1665 O O . TYR B 1 98 ? 1.646 -1.483 -0.833 1 95.5 98 TYR B O 1
ATOM 1673 N N . ARG B 1 99 ? 1.146 -3.283 -2.043 1 96 99 ARG B N 1
ATOM 1674 C CA . ARG B 1 99 ? 2.523 -3.643 -2.361 1 96 99 ARG B CA 1
ATOM 1675 C C . ARG B 1 99 ? 2.682 -3.939 -3.85 1 96 99 ARG B C 1
ATOM 1677 O O . ARG B 1 99 ? 1.797 -4.539 -4.465 1 96 99 ARG B O 1
ATOM 1684 N N . SER B 1 100 ? 3.787 -3.578 -4.422 1 95.88 100 SER B N 1
ATOM 1685 C CA . SER B 1 100 ? 3.887 -3.621 -5.875 1 95.88 100 SER B CA 1
ATOM 1686 C C . SER B 1 100 ? 4.621 -4.875 -6.344 1 95.88 100 SER B C 1
ATOM 1688 O O . SER B 1 100 ? 5.062 -4.949 -7.492 1 95.88 100 SER B O 1
ATOM 1690 N N . PHE B 1 101 ? 4.812 -5.816 -5.398 1 94.62 101 PHE B N 1
ATOM 1691 C CA . PHE B 1 101 ? 5.523 -7.027 -5.793 1 94.62 101 PHE B CA 1
ATOM 1692 C C . PHE B 1 101 ? 5.125 -8.203 -4.906 1 94.62 101 PHE B C 1
ATOM 1694 O O . PHE B 1 101 ? 4.582 -8.008 -3.818 1 94.62 101 PHE B O 1
ATOM 1701 N N . TRP B 1 102 ? 5.355 -9.289 -5.375 1 95.38 102 TRP B N 1
ATOM 1702 C CA . TRP B 1 102 ? 5.254 -10.547 -4.641 1 95.38 102 TRP B CA 1
ATOM 1703 C C . TRP B 1 102 ? 6.379 -11.5 -5.027 1 95.38 102 TRP B C 1
ATOM 1705 O O . TRP B 1 102 ? 6.707 -11.641 -6.211 1 95.38 102 TRP B O 1
ATOM 1715 N N . THR B 1 103 ? 6.922 -12.07 -4.055 1 93.56 103 THR B N 1
ATOM 1716 C CA . THR B 1 103 ? 7.938 -13.094 -4.289 1 93.56 103 THR B CA 1
ATOM 1717 C C . THR B 1 103 ? 7.461 -14.453 -3.805 1 93.56 103 THR B C 1
ATOM 1719 O O . THR B 1 103 ? 7.062 -14.602 -2.646 1 93.56 103 THR B O 1
ATOM 1722 N N . ASN B 1 104 ? 7.477 -15.383 -4.734 1 92.62 104 ASN B N 1
ATOM 1723 C CA . ASN B 1 104 ? 7.105 -16.75 -4.359 1 92.62 104 ASN B CA 1
ATOM 1724 C C . ASN B 1 104 ? 8.07 -17.312 -3.324 1 92.62 104 ASN B C 1
ATOM 1726 O O . ASN B 1 104 ? 9.273 -17.422 -3.576 1 92.62 104 ASN B O 1
ATOM 1730 N N . PRO B 1 105 ? 7.484 -17.719 -2.236 1 88.5 105 PRO B N 1
ATOM 1731 C CA . PRO B 1 105 ? 8.391 -18.188 -1.188 1 88.5 105 PRO B CA 1
ATOM 1732 C C . PRO B 1 105 ? 9.023 -19.547 -1.525 1 88.5 105 PRO B C 1
ATOM 1734 O O . PRO B 1 105 ? 10.047 -19.906 -0.945 1 88.5 105 PRO B O 1
ATOM 1737 N N . ASN B 1 106 ? 8.477 -20.281 -2.441 1 86.81 106 ASN B N 1
ATOM 1738 C CA . ASN B 1 106 ? 8.961 -21.609 -2.805 1 86.81 106 ASN B CA 1
ATOM 1739 C C . ASN B 1 106 ? 10 -21.531 -3.922 1 86.81 106 ASN B C 1
ATOM 1741 O O . ASN B 1 106 ? 11.055 -22.172 -3.836 1 86.81 106 ASN B O 1
ATOM 1745 N N . SER B 1 107 ? 9.789 -20.75 -4.965 1 87.5 107 SER B N 1
ATOM 1746 C CA . SER B 1 107 ? 10.633 -20.75 -6.152 1 87.5 107 SER B CA 1
ATOM 1747 C C . SER B 1 107 ? 11.547 -19.516 -6.18 1 87.5 107 SER B C 1
ATOM 1749 O O . SER B 1 107 ? 12.508 -19.469 -6.941 1 87.5 107 SER B O 1
ATOM 1751 N N . GLY B 1 108 ? 11.18 -18.422 -5.488 1 89.56 108 GLY B N 1
ATOM 1752 C CA . GLY B 1 108 ? 11.93 -17.172 -5.555 1 89.56 108 GLY B CA 1
ATOM 1753 C C . GLY B 1 108 ? 11.5 -16.266 -6.695 1 89.56 108 GLY B C 1
ATOM 1754 O O . GLY B 1 108 ? 11.977 -15.141 -6.82 1 89.56 108 GLY B O 1
ATOM 1755 N N . ALA B 1 109 ? 10.57 -16.75 -7.578 1 88.81 109 ALA B N 1
ATOM 1756 C CA . ALA B 1 109 ? 10.07 -15.93 -8.68 1 88.81 109 ALA B CA 1
ATOM 1757 C C . ALA B 1 109 ? 9.312 -14.711 -8.164 1 88.81 109 ALA B C 1
ATOM 1759 O O . ALA B 1 109 ? 8.547 -14.812 -7.199 1 88.81 109 ALA B O 1
ATOM 1760 N N . THR B 1 110 ? 9.609 -13.578 -8.82 1 92.69 110 THR B N 1
ATOM 1761 C CA . THR B 1 110 ? 8.953 -12.352 -8.383 1 92.69 110 THR B CA 1
ATOM 1762 C C . THR B 1 110 ? 7.953 -11.875 -9.43 1 92.69 110 THR B C 1
ATOM 1764 O O . THR B 1 110 ? 8.227 -11.914 -10.625 1 92.69 110 THR B O 1
ATOM 1767 N N . ILE B 1 111 ? 6.824 -11.422 -8.977 1 94.25 111 ILE B N 1
ATOM 1768 C CA . ILE B 1 111 ? 5.746 -10.875 -9.789 1 94.25 111 ILE B CA 1
ATOM 1769 C C . ILE B 1 111 ? 5.609 -9.375 -9.523 1 94.25 111 ILE B C 1
ATOM 1771 O O . ILE B 1 111 ? 5.605 -8.938 -8.375 1 94.25 111 ILE B O 1
ATOM 1775 N N . ALA B 1 112 ? 5.613 -8.586 -10.617 1 94.81 112 ALA B N 1
ATOM 1776 C CA . ALA B 1 112 ? 5.285 -7.172 -10.484 1 94.81 112 ALA B CA 1
ATOM 1777 C C . ALA B 1 112 ? 3.779 -6.969 -10.336 1 94.81 112 ALA B C 1
ATOM 1779 O O . ALA B 1 112 ? 2.988 -7.613 -11.031 1 94.81 112 ALA B O 1
ATOM 1780 N N . VAL B 1 113 ? 3.42 -6.113 -9.422 1 96.06 113 VAL B N 1
ATOM 1781 C CA . VAL B 1 113 ? 2.02 -5.797 -9.164 1 96.06 113 VAL B CA 1
ATOM 1782 C C . VAL B 1 113 ? 1.767 -4.312 -9.422 1 96.06 113 VAL B C 1
ATOM 1784 O O . VAL B 1 113 ? 2.238 -3.457 -8.672 1 96.06 113 VAL B O 1
ATOM 1787 N N . GLY B 1 114 ? 1.048 -4.02 -10.469 1 94.56 114 GLY B N 1
ATOM 1788 C CA . GLY B 1 114 ? 0.66 -2.65 -10.758 1 94.56 114 GLY B CA 1
ATOM 1789 C C . GLY B 1 114 ? -0.628 -2.236 -10.07 1 94.56 114 GLY B C 1
ATOM 1790 O O . GLY B 1 114 ? -1.468 -3.082 -9.758 1 94.56 114 GLY B O 1
ATOM 1791 N N . LEU B 1 115 ? -0.814 -0.922 -9.867 1 94.19 115 LEU B N 1
ATOM 1792 C CA . LEU B 1 115 ? -2.031 -0.369 -9.281 1 94.19 115 LEU B CA 1
ATOM 1793 C C . LEU B 1 115 ? -2.59 0.755 -10.148 1 94.19 115 LEU B C 1
ATOM 1795 O O . LEU B 1 115 ? -1.876 1.708 -10.469 1 94.19 115 LEU B O 1
ATOM 1799 N N . LYS B 1 116 ? -3.771 0.567 -10.578 1 92.44 116 LYS B N 1
ATOM 1800 C CA . LYS B 1 116 ? -4.555 1.603 -11.242 1 92.44 116 LYS B CA 1
ATOM 1801 C C . LYS B 1 116 ? -5.836 1.905 -10.477 1 92.44 116 LYS B C 1
ATOM 1803 O O . LYS B 1 116 ? -6.891 1.336 -10.773 1 92.44 116 LYS B O 1
ATOM 1808 N N . CYS B 1 117 ? -5.719 2.727 -9.484 1 90.69 117 CYS B N 1
ATOM 1809 C CA . CYS B 1 117 ? -6.852 3.041 -8.625 1 90.69 117 CYS B CA 1
ATOM 1810 C C . CYS B 1 117 ? -6.992 4.547 -8.438 1 90.69 117 CYS B C 1
ATOM 1812 O O . CYS B 1 117 ? -5.996 5.25 -8.258 1 90.69 117 CYS B O 1
ATOM 1814 N N . GLY B 1 118 ? -8.164 5.113 -8.625 1 76.62 118 GLY B N 1
ATOM 1815 C CA . GLY B 1 118 ? -8.414 6.488 -8.227 1 76.62 118 GLY B CA 1
ATOM 1816 C C . GLY B 1 118 ? -8.336 6.695 -6.727 1 76.62 118 GLY B C 1
ATOM 1817 O O . GLY B 1 118 ? -8.953 5.957 -5.961 1 76.62 118 GLY B O 1
ATOM 1818 N N . THR B 1 119 ? -7.336 7.477 -6.211 1 66.38 119 THR B N 1
ATOM 1819 C CA . THR B 1 119 ? -7.086 7.578 -4.777 1 66.38 119 THR B CA 1
ATOM 1820 C C . THR B 1 119 ? -7.738 8.828 -4.199 1 66.38 119 THR B C 1
ATOM 1822 O O . THR B 1 119 ? -7.555 9.148 -3.023 1 66.38 119 THR B O 1
ATOM 1825 N N . ASP B 1 120 ? -8.375 9.734 -5.016 1 63.62 120 ASP B N 1
ATOM 1826 C CA . ASP B 1 120 ? -9.016 10.969 -4.559 1 63.62 120 ASP B CA 1
ATOM 1827 C C . ASP B 1 120 ? -10.523 10.781 -4.406 1 63.62 120 ASP B C 1
ATOM 1829 O O . ASP B 1 120 ? -11.195 11.633 -3.824 1 63.62 120 ASP B O 1
ATOM 1833 N N . GLY B 1 121 ? -10.914 9.539 -4.656 1 56.31 121 GLY B N 1
ATOM 1834 C CA . GLY B 1 121 ? -12.359 9.492 -4.812 1 56.31 121 GLY B CA 1
ATOM 1835 C C . GLY B 1 121 ? -13.062 8.797 -3.664 1 56.31 121 GLY B C 1
ATOM 1836 O O . GLY B 1 121 ? -14.289 8.68 -3.66 1 56.31 121 GLY B O 1
ATOM 1837 N N . TRP B 1 122 ? -12.312 8.469 -2.707 1 62.88 122 TRP B N 1
ATOM 1838 C CA . TRP B 1 122 ? -13 7.738 -1.647 1 62.88 122 TRP B CA 1
ATOM 1839 C C . TRP B 1 122 ? -13.648 8.695 -0.655 1 62.88 122 TRP B C 1
ATOM 1841 O O . TRP B 1 122 ? -14.508 8.297 0.14 1 62.88 122 TRP B O 1
ATOM 1851 N N . ARG B 1 123 ? -13.273 9.969 -0.74 1 63.81 123 ARG B N 1
ATOM 1852 C CA . ARG B 1 123 ? -13.82 10.945 0.195 1 63.81 123 ARG B CA 1
ATOM 1853 C C . ARG B 1 123 ? -15.227 11.375 -0.211 1 63.81 123 ARG B C 1
ATOM 1855 O O . ARG B 1 123 ? -15.969 11.93 0.599 1 63.81 123 ARG B O 1
ATOM 1862 N N . GLU B 1 124 ? -15.508 11.391 -1.564 1 53.75 124 GLU B N 1
ATOM 1863 C CA . GLU B 1 124 ? -16.828 11.867 -1.965 1 53.75 124 GLU B CA 1
ATOM 1864 C C . GLU B 1 124 ? -17.906 10.82 -1.689 1 53.75 124 GLU B C 1
ATOM 1866 O O . GLU B 1 124 ? -17.625 9.625 -1.657 1 53.75 124 GLU B O 1
#

Sequence (248 aa):
MQKFLALAALVLLAACGDGEMREISRHPAPDGSRDVVVGSMKAGETEPFLVVMTAKPGDNINKGARLFLADRGDAPKVTWDSPTQVTISCDKARVWSYRSFWTNPNSGATIAVGLKCGTDGWREMQKFLALAALVLLAACGDGEMREISRHPAPDGSRDVVVGSMKAGETEPFLVVMTAKPGDNINKGARLFLADRGDAPKVTWDSPTQVTISCDKAR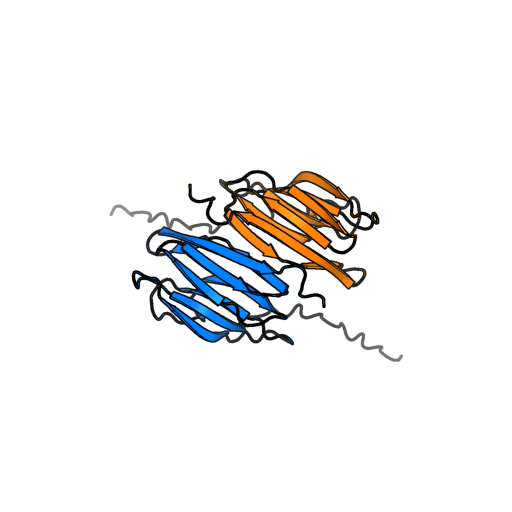VWSYRSFWTNPNSGATIAVGLKCGTDGWRE

Organism: Magnetospirillum gryphiswaldense (strain DSM 6361 / JCM 21280 / NBRC 15271 / MSR-1) (NCBI:txid431944)

Solvent-accessible surface area (backbone atoms only — not comparable to full-atom values): 13818 Å² total; per-residue (Å²): 132,82,78,77,76,78,78,74,77,70,75,66,76,63,71,75,55,89,41,66,71,44,82,74,49,76,45,68,37,85,77,57,58,21,27,40,35,35,28,38,30,54,42,90,94,44,68,29,32,35,35,23,41,28,78,38,57,85,55,56,77,88,74,28,50,79,35,34,34,31,32,75,49,71,78,62,46,78,44,76,78,45,78,49,30,36,36,42,32,38,73,31,27,40,35,68,32,34,31,20,56,46,64,34,88,87,80,63,54,62,31,33,28,33,80,49,58,36,33,77,46,39,80,110,131,84,78,75,77,76,76,76,76,70,75,67,76,62,71,75,56,91,40,66,71,43,82,73,49,75,45,67,36,83,77,57,59,22,26,39,35,34,27,36,29,53,43,90,94,45,68,28,33,35,34,25,41,29,77,39,58,85,54,57,77,86,72,27,49,79,37,35,34,30,33,75,48,71,79,62,46,77,43,76,79,46,78,50,31,35,36,41,33,37,70,30,26,40,35,69,32,35,31,21,57,46,62,35,89,86,79,64,54,63,31,34,26,33,77,50,56,36,32,75,46,39,81,110

pLDDT: mean 83.61, std 21.46, range [28.83, 98.75]

Nearest PDB structures (foldseek):
  3mso-assembly1_B  TM=6.991E-01  e=7.008E-01  Pseudomonas aeruginosa
  6j4e-assembly1_B  TM=5.242E-01  e=1.436E+00  Arabidopsis thaliana
  6j4f-assembly2_B  TM=5.250E-01  e=1.603E+00  Arabidopsis thaliana
  7d11-assembly1_A  TM=5.026E-01  e=3.667E+00  Arabidopsis thaliana
  9hcj-assembly1_R0  TM=4.612E-01  e=1.892E+00  Dictyostelium discoideum

Radius of gyration: 20.42 Å; Cα contacts (8 Å, |Δi|>4): 601; chains: 2; bounding box: 52×65×66 Å

Foldseek 3Di:
DPPPPPPPPPPCPPPQPQADKDWDDWAAAPVRAWIKTWIWGDGPPFIKIWIFIDRGPPDDRVRTHTAWIWGQFDTWDKDHPHNQEIETETEETATPDHDQWDARPPPRRMHGYHYHYDDPPSVD/DPPPPPPPPPPCPPPQPQADKDWDDWAAAPVRAWIKTWIWGDGPPFIKIWIFIDRGPPDDRVRTHTAWIWGQFDTWDKDHPHNQEIETETEETATPDHDQKDARPPPRRMHGYHYHYDDPPSVD